Protein AF-A0A2P6NLR6-F1 (afdb_monomer_lite)

Structure (mmCIF, N/CA/C/O backbone):
data_AF-A0A2P6NLR6-F1
#
_entry.id   AF-A0A2P6NLR6-F1
#
loop_
_atom_site.group_PDB
_atom_site.id
_atom_site.type_symbol
_atom_site.label_atom_id
_atom_site.label_alt_id
_atom_site.label_comp_id
_atom_site.label_asym_id
_atom_site.label_entity_id
_atom_site.label_seq_id
_atom_site.pdbx_PDB_ins_code
_atom_site.Cartn_x
_atom_site.Cartn_y
_atom_site.Cartn_z
_atom_site.occupancy
_atom_site.B_iso_or_equiv
_atom_site.auth_seq_id
_atom_site.auth_comp_id
_atom_site.auth_asym_id
_atom_site.auth_atom_id
_atom_site.pdbx_PDB_model_num
ATOM 1 N N . MET A 1 1 ? -46.951 27.194 71.538 1.00 51.69 1 MET A N 1
ATOM 2 C CA . MET A 1 1 ? -47.547 25.890 71.901 1.00 51.69 1 MET A CA 1
ATOM 3 C C . MET A 1 1 ? -48.081 25.249 70.633 1.00 51.69 1 MET A C 1
ATOM 5 O O . MET A 1 1 ? -48.714 25.952 69.857 1.00 51.69 1 MET A O 1
ATOM 9 N N . CYS A 1 2 ? -47.790 23.974 70.379 1.00 62.84 2 CYS A N 1
ATOM 10 C CA . CYS A 1 2 ? -48.320 23.275 69.208 1.00 62.84 2 CYS A CA 1
ATOM 11 C C . CYS A 1 2 ? -49.810 22.978 69.450 1.00 62.84 2 CYS A C 1
ATOM 13 O O . CYS A 1 2 ? -50.132 22.207 70.346 1.00 62.84 2 CYS A O 1
ATOM 15 N N . THR A 1 3 ? -50.713 23.610 68.700 1.00 72.31 3 THR A N 1
ATOM 16 C CA . THR A 1 3 ? -52.175 23.436 68.828 1.00 72.31 3 THR A CA 1
ATOM 17 C C . THR A 1 3 ? -52.618 21.997 68.573 1.00 72.31 3 THR A C 1
ATOM 19 O O . THR A 1 3 ? -53.542 21.515 69.215 1.00 72.31 3 THR A O 1
ATOM 22 N N . ILE A 1 4 ? -51.898 21.285 67.703 1.00 77.56 4 ILE A N 1
ATOM 23 C CA . ILE A 1 4 ? -52.133 19.870 67.388 1.00 77.56 4 ILE A CA 1
ATOM 24 C C . ILE A 1 4 ? -51.787 18.975 68.590 1.00 77.56 4 ILE A C 1
ATOM 26 O O . ILE A 1 4 ? -52.465 17.991 68.842 1.00 77.56 4 ILE A O 1
ATOM 30 N N . ALA A 1 5 ? -50.791 19.343 69.401 1.00 75.56 5 ALA A N 1
ATOM 31 C CA . ALA A 1 5 ? -50.376 18.576 70.580 1.00 75.56 5 ALA A CA 1
ATOM 32 C C . ALA A 1 5 ? -51.409 18.526 71.715 1.00 75.56 5 ALA A C 1
ATOM 34 O O . ALA A 1 5 ? -51.256 17.724 72.633 1.00 75.56 5 ALA A O 1
ATOM 35 N N . ALA A 1 6 ? -52.400 19.421 71.675 1.00 80.69 6 ALA A N 1
ATOM 36 C CA . ALA A 1 6 ? -53.489 19.488 72.642 1.00 80.69 6 ALA A CA 1
ATOM 37 C C . ALA A 1 6 ? -54.663 18.558 72.282 1.00 80.69 6 ALA A C 1
ATOM 39 O O . ALA A 1 6 ? -55.619 18.471 73.051 1.00 80.69 6 ALA A O 1
ATOM 40 N N . LEU A 1 7 ? -54.611 17.889 71.123 1.00 86.44 7 LEU A N 1
ATOM 41 C CA . LEU A 1 7 ? -55.621 16.919 70.714 1.00 86.44 7 LEU A CA 1
ATOM 42 C C . LEU A 1 7 ? -55.507 15.615 71.532 1.00 86.44 7 LEU A C 1
ATOM 44 O O . LEU A 1 7 ? -54.402 15.250 71.943 1.00 86.44 7 LEU A O 1
ATOM 48 N N . PRO A 1 8 ? -56.627 14.897 71.738 1.00 88.25 8 PRO A N 1
ATOM 49 C CA . PRO A 1 8 ? -56.627 13.547 72.301 1.00 88.25 8 PRO A CA 1
ATOM 50 C C . PRO A 1 8 ? -55.707 12.587 71.536 1.00 88.25 8 PRO A C 1
ATOM 52 O O . PRO A 1 8 ? -55.559 12.698 70.316 1.00 88.25 8 PRO A O 1
ATOM 55 N N . GLU A 1 9 ? -55.118 11.623 72.251 1.00 84.25 9 GLU A N 1
ATOM 56 C CA . GLU A 1 9 ? -54.188 10.641 71.676 1.00 84.25 9 GLU A CA 1
ATOM 57 C C . GLU A 1 9 ? -54.849 9.801 70.564 1.00 84.25 9 GLU A C 1
ATOM 59 O O . GLU A 1 9 ? -54.167 9.467 69.597 1.00 84.25 9 GLU A O 1
ATOM 64 N N . GLU A 1 10 ? -56.164 9.537 70.623 1.00 86.69 10 GLU A N 1
ATOM 65 C CA . GLU A 1 10 ? -56.880 8.830 69.547 1.00 86.69 10 GLU A CA 1
ATOM 66 C C . GLU A 1 10 ? -56.940 9.641 68.245 1.00 86.69 10 GLU A C 1
ATOM 68 O O . GLU A 1 10 ? -56.662 9.112 67.173 1.00 86.69 10 GLU A O 1
ATOM 73 N N . ILE A 1 11 ? -57.221 10.946 68.329 1.00 88.62 11 ILE A N 1
ATOM 74 C CA . ILE A 1 11 ? -57.273 11.822 67.145 1.00 88.62 11 ILE A CA 1
ATOM 75 C C . ILE A 1 11 ? -55.869 11.986 66.551 1.00 88.62 11 ILE A C 1
ATOM 77 O O . ILE A 1 11 ? -55.694 12.028 65.334 1.00 88.62 11 ILE A O 1
ATOM 81 N N . LEU A 1 12 ? -54.845 12.052 67.405 1.00 88.25 12 LEU A N 1
ATOM 82 C CA . LEU A 1 12 ? -53.453 12.074 66.962 1.00 88.25 12 LEU A CA 1
ATOM 83 C C . LEU A 1 12 ? -53.042 10.769 66.273 1.00 88.25 12 LEU A C 1
ATOM 85 O O . LEU A 1 12 ? -52.286 10.822 65.305 1.00 88.25 12 LEU A O 1
ATOM 89 N N . LEU A 1 13 ? -53.535 9.620 66.740 1.00 88.88 13 LEU A N 1
ATOM 90 C CA . LEU A 1 13 ? -53.287 8.321 66.116 1.00 88.88 13 LEU A CA 1
ATOM 91 C C . LEU A 1 13 ? -53.871 8.263 64.699 1.00 88.88 13 LEU A C 1
ATOM 93 O O . LEU A 1 13 ? -53.157 7.880 63.774 1.00 88.88 13 LEU A O 1
ATOM 97 N N . ASP A 1 14 ? -55.112 8.719 64.516 1.00 88.94 14 ASP A N 1
ATOM 98 C CA . ASP A 1 14 ? -55.761 8.797 63.200 1.00 88.94 14 ASP A CA 1
ATOM 99 C C . ASP A 1 14 ? -55.006 9.734 62.247 1.00 88.94 14 ASP A C 1
ATOM 101 O O . ASP A 1 14 ? -54.794 9.414 61.077 1.00 88.94 14 ASP A O 1
ATOM 105 N N . ILE A 1 15 ? -54.524 10.873 62.758 1.00 89.56 15 ILE A N 1
ATOM 106 C CA . ILE A 1 15 ? -53.666 11.782 61.987 1.00 89.56 15 ILE A CA 1
ATOM 107 C C . ILE A 1 15 ? -52.363 11.077 61.586 1.00 89.56 15 ILE A C 1
ATOM 109 O O . ILE A 1 15 ? -51.923 11.218 60.448 1.00 89.56 15 ILE A O 1
ATOM 113 N N . PHE A 1 16 ? -51.745 10.307 62.486 1.00 91.75 16 PHE A N 1
ATOM 114 C CA . PHE A 1 16 ? -50.479 9.617 62.220 1.00 91.75 16 PHE A CA 1
ATOM 115 C C . PHE A 1 16 ? -50.643 8.458 61.231 1.00 91.75 16 PHE A C 1
ATOM 117 O O . PHE A 1 16 ? -49.724 8.208 60.458 1.00 91.75 16 PHE A O 1
ATOM 124 N N . LEU A 1 17 ? -51.801 7.794 61.189 1.00 90.44 17 LEU A N 1
ATOM 125 C CA . LEU A 1 17 ? -52.112 6.765 60.186 1.00 90.44 17 LEU A CA 1
ATOM 126 C C . LEU A 1 17 ? -52.164 7.322 58.752 1.00 90.44 17 LEU A C 1
ATOM 128 O O . LEU A 1 17 ? -51.917 6.593 57.787 1.00 90.44 17 LEU A O 1
ATOM 132 N N . CYS A 1 18 ? -52.436 8.620 58.608 1.00 89.00 18 CYS A N 1
ATOM 133 C CA . CYS A 1 18 ? -52.409 9.327 57.329 1.00 89.00 18 CYS A CA 1
ATOM 134 C C . CYS A 1 18 ? -51.001 9.783 56.907 1.00 89.00 18 CYS A C 1
ATOM 136 O O . CYS A 1 18 ? -50.838 10.248 55.780 1.00 89.00 18 CYS A O 1
ATOM 138 N N . LEU A 1 19 ? -49.997 9.680 57.782 1.00 89.31 19 LEU A N 1
ATOM 139 C CA . LEU A 1 19 ? -48.625 10.106 57.504 1.00 89.31 19 LEU A CA 1
ATOM 140 C C . LEU A 1 19 ? -47.765 8.949 56.992 1.00 89.31 19 LEU A C 1
ATOM 142 O O . LEU A 1 19 ? -47.971 7.784 57.336 1.00 89.31 19 LEU A O 1
ATOM 146 N N . ASP A 1 20 ? -46.736 9.289 56.219 1.00 86.25 20 ASP A N 1
ATOM 147 C CA . ASP A 1 20 ? -45.694 8.335 55.866 1.00 86.25 20 ASP A CA 1
ATOM 148 C C . ASP A 1 20 ? -44.720 8.133 57.031 1.00 86.25 20 ASP A C 1
ATOM 150 O O . ASP A 1 20 ? -44.486 9.004 57.876 1.00 86.25 20 ASP A O 1
ATOM 154 N N . THR A 1 21 ? -44.092 6.960 57.067 1.00 86.75 21 THR A N 1
ATOM 155 C CA . THR A 1 21 ? -43.200 6.559 58.162 1.00 86.75 21 THR A CA 1
ATOM 156 C C . THR A 1 21 ? -42.078 7.559 58.474 1.00 86.75 21 THR A C 1
ATOM 158 O O . THR A 1 21 ? -41.815 7.786 59.659 1.00 86.75 21 THR A O 1
ATOM 161 N N . PRO A 1 22 ? -41.402 8.180 57.484 1.00 86.88 22 PRO A N 1
ATOM 162 C CA . PRO A 1 22 ? -40.372 9.179 57.760 1.00 86.88 22 PRO A CA 1
ATOM 163 C C . PRO A 1 22 ? -40.905 10.379 58.546 1.00 86.88 22 PRO A C 1
ATOM 165 O O . PRO A 1 22 ? -40.208 10.907 59.413 1.00 86.88 22 PRO A O 1
ATOM 168 N N . ASP A 1 23 ? -42.143 10.789 58.284 1.00 90.06 23 ASP A N 1
ATOM 169 C CA . ASP A 1 23 ? -42.749 11.953 58.925 1.00 90.06 23 ASP A CA 1
ATOM 170 C C . ASP A 1 23 ? -43.253 11.627 60.331 1.00 90.06 23 ASP A C 1
ATOM 172 O O . ASP A 1 23 ? -43.117 12.451 61.233 1.00 90.06 23 ASP A O 1
ATOM 176 N N . ILE A 1 24 ? -43.684 10.387 60.572 1.00 89.88 24 ILE A N 1
ATOM 177 C CA . ILE A 1 24 ? -43.989 9.874 61.917 1.00 89.88 24 ILE A CA 1
ATOM 178 C C . ILE A 1 24 ? -42.725 9.825 62.790 1.00 89.88 24 ILE A C 1
ATOM 180 O O . ILE A 1 24 ? -42.753 10.225 63.956 1.00 89.88 24 ILE A O 1
ATOM 184 N N . ILE A 1 25 ? -41.592 9.375 62.234 1.00 87.19 25 ILE A N 1
ATOM 185 C CA . ILE A 1 25 ? -40.303 9.346 62.948 1.00 87.19 25 ILE A CA 1
ATOM 186 C C . ILE A 1 25 ? -39.846 10.768 63.300 1.00 87.19 25 ILE A C 1
ATOM 188 O O . ILE A 1 25 ? -39.371 10.998 64.412 1.00 87.19 25 ILE A O 1
ATOM 192 N N . LYS A 1 26 ? -40.023 11.734 62.389 1.00 89.25 26 LYS A N 1
ATOM 193 C CA . LYS A 1 26 ? -39.746 13.152 62.671 1.00 89.25 26 LYS A CA 1
ATOM 194 C C . LYS A 1 26 ? -40.706 13.718 63.718 1.00 89.25 26 LYS A C 1
ATOM 196 O O . LYS A 1 26 ? -40.263 14.421 64.617 1.00 89.25 26 LYS A O 1
ATOM 201 N N . ALA A 1 27 ? -41.999 13.399 63.644 1.00 87.94 27 ALA A N 1
ATOM 202 C CA . ALA A 1 27 ? -43.002 13.871 64.597 1.00 87.94 27 ALA A CA 1
ATOM 203 C C . ALA A 1 27 ? -42.728 13.368 66.026 1.00 87.94 27 ALA A C 1
ATOM 205 O O . ALA A 1 27 ? -42.956 14.099 66.991 1.00 87.94 27 ALA A O 1
ATOM 206 N N . GLN A 1 28 ? -42.164 12.164 66.172 1.00 88.62 28 GLN A N 1
ATOM 207 C CA . GLN A 1 28 ? -41.808 11.575 67.465 1.00 88.62 28 GLN A CA 1
ATOM 208 C C . GLN A 1 28 ? -40.883 12.469 68.314 1.00 88.62 28 GLN A C 1
ATOM 210 O O . GLN A 1 28 ? -40.971 12.447 69.541 1.00 88.62 28 GLN A O 1
ATOM 215 N N . SER A 1 29 ? -39.990 13.246 67.693 1.00 87.50 29 SER A N 1
ATOM 216 C CA . SER A 1 29 ? -39.028 14.099 68.407 1.00 87.50 29 SER A CA 1
ATOM 217 C C . SER A 1 29 ? -39.566 15.492 68.754 1.00 87.50 29 SER A C 1
ATOM 219 O O . SER A 1 29 ? -38.898 16.238 69.466 1.00 87.50 29 SER A O 1
ATOM 221 N N . VAL A 1 30 ? -40.769 15.847 68.288 1.00 88.19 30 VAL A N 1
ATOM 222 C CA . VAL A 1 30 ? -41.330 17.201 68.424 1.00 88.19 30 VAL A CA 1
ATOM 223 C C . VAL A 1 30 ? -41.882 17.461 69.828 1.00 88.19 30 VAL A C 1
ATOM 225 O O . VAL A 1 30 ? -41.667 18.538 70.381 1.00 88.19 30 VAL A O 1
ATOM 228 N N . ASN A 1 31 ? -42.606 16.505 70.422 1.00 88.62 31 ASN A N 1
ATOM 229 C CA . ASN A 1 31 ? -43.098 16.604 71.800 1.00 88.62 31 ASN A CA 1
ATOM 230 C C . ASN A 1 31 ? -43.425 15.226 72.412 1.00 88.62 31 ASN A C 1
ATOM 232 O O . ASN A 1 31 ? -43.391 14.194 71.742 1.00 88.62 31 ASN A O 1
ATOM 236 N N . GLN A 1 32 ? -43.779 15.211 73.701 1.00 86.62 32 GLN A N 1
ATOM 237 C CA . GLN A 1 32 ? -44.057 13.973 74.431 1.00 86.62 32 GLN A CA 1
ATOM 238 C C . GLN A 1 32 ? -45.352 13.270 73.986 1.00 86.62 32 GLN A C 1
ATOM 240 O O . GLN A 1 32 ? -45.363 12.042 73.922 1.00 86.62 32 GLN A O 1
ATOM 245 N N . SER A 1 33 ? -46.412 14.011 73.647 1.00 86.81 33 SER A N 1
ATOM 246 C CA . SER A 1 33 ? -47.679 13.438 73.163 1.00 86.81 33 SER A CA 1
ATOM 247 C C . SER A 1 33 ? -47.495 12.710 71.824 1.00 86.81 33 SER A C 1
ATOM 249 O O . SER A 1 33 ? -47.920 11.573 71.663 1.00 86.81 33 SER A O 1
ATOM 251 N N . PHE A 1 34 ? -46.764 13.313 70.887 1.00 89.69 34 PHE A N 1
ATOM 252 C CA . PHE A 1 34 ? -46.404 12.736 69.593 1.00 89.69 34 PHE A CA 1
ATOM 253 C C . PHE A 1 34 ? -45.473 11.544 69.773 1.00 89.69 34 PHE A C 1
ATOM 255 O O . PHE A 1 34 ? -45.596 10.566 69.046 1.00 89.69 34 PHE A O 1
ATOM 262 N N . ASN A 1 35 ? -44.573 11.580 70.762 1.00 88.62 35 ASN A N 1
ATOM 263 C CA . ASN A 1 35 ? -43.729 10.432 71.072 1.00 88.62 35 ASN A CA 1
ATOM 264 C C . ASN A 1 35 ? -44.543 9.226 71.567 1.00 88.62 35 ASN A C 1
ATOM 266 O O . ASN A 1 35 ? -44.277 8.097 71.152 1.00 88.62 35 ASN A O 1
ATOM 270 N N . ARG A 1 36 ? -45.560 9.459 72.409 1.00 86.75 36 ARG A N 1
ATOM 271 C CA . ARG A 1 36 ? -46.477 8.402 72.864 1.00 86.75 36 ARG A CA 1
ATOM 272 C C . ARG A 1 36 ? -47.243 7.790 71.696 1.00 86.75 36 ARG A C 1
ATOM 274 O O . ARG A 1 36 ? -47.198 6.577 71.532 1.00 86.75 36 ARG A O 1
ATOM 281 N N . VAL A 1 37 ? -47.834 8.621 70.838 1.00 88.62 37 VAL A N 1
ATOM 282 C CA . VAL A 1 37 ? -48.595 8.168 69.661 1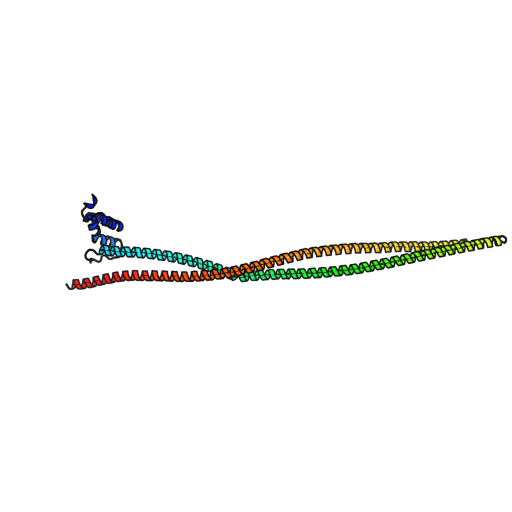.00 88.62 37 VAL A CA 1
ATOM 283 C C . VAL A 1 37 ? -47.691 7.463 68.637 1.00 88.62 37 VAL A C 1
ATOM 285 O O . VAL A 1 37 ? -48.009 6.370 68.183 1.00 88.62 37 VAL A O 1
ATOM 288 N N . ALA A 1 38 ? -46.494 7.990 68.350 1.00 88.19 38 ALA A N 1
ATOM 289 C CA . ALA A 1 38 ? -45.479 7.336 67.504 1.00 88.19 38 ALA A CA 1
ATOM 290 C C . ALA A 1 38 ? -44.855 6.072 68.128 1.00 88.19 38 ALA A C 1
ATOM 292 O O . ALA A 1 38 ? -44.007 5.419 67.502 1.00 88.19 38 ALA A O 1
ATOM 293 N N . SER A 1 39 ? -45.208 5.747 69.368 1.00 86.69 39 SER A N 1
ATOM 294 C CA . SER A 1 39 ? -44.831 4.507 70.045 1.00 86.69 39 SER A CA 1
ATOM 295 C C . SER A 1 39 ? -46.023 3.559 70.212 1.00 86.69 39 SER A C 1
ATOM 297 O O . SER A 1 39 ? -45.826 2.465 70.736 1.00 86.69 39 SER A O 1
ATOM 299 N N . ASP A 1 40 ? -47.224 3.941 69.753 1.00 87.00 40 ASP A N 1
ATOM 300 C CA . ASP A 1 40 ? -48.401 3.073 69.760 1.00 87.00 40 ASP A CA 1
ATOM 301 C C . ASP A 1 40 ? -48.203 1.929 68.757 1.00 87.00 40 ASP A C 1
ATOM 303 O O . ASP A 1 40 ? -47.905 2.129 67.579 1.00 87.00 40 ASP A O 1
ATOM 307 N N . ASP A 1 41 ? -48.357 0.701 69.235 1.00 84.12 41 ASP A N 1
ATOM 308 C CA . ASP A 1 41 ? -48.195 -0.506 68.432 1.00 84.12 41 ASP A CA 1
ATOM 309 C C . ASP A 1 41 ? -49.252 -0.637 67.326 1.00 84.12 41 ASP A C 1
ATOM 311 O O . ASP A 1 41 ? -48.959 -1.218 66.280 1.00 84.12 41 ASP A O 1
ATOM 315 N N . ARG A 1 42 ? -50.459 -0.090 67.530 1.00 84.75 42 ARG A N 1
ATOM 316 C CA . ARG A 1 42 ? -51.543 -0.096 66.535 1.00 84.75 42 ARG A CA 1
ATOM 317 C C . ARG A 1 42 ? -51.137 0.677 65.287 1.00 84.75 42 ARG A C 1
ATOM 319 O O . ARG A 1 42 ? -51.351 0.188 64.185 1.00 84.75 42 ARG A O 1
ATOM 326 N N . LEU A 1 43 ? -50.462 1.814 65.468 1.00 88.75 43 LEU A N 1
ATOM 327 C CA . LEU A 1 43 ? -49.927 2.620 64.371 1.00 88.75 43 LEU A CA 1
ATOM 328 C C . LEU A 1 43 ? -48.963 1.806 63.501 1.00 88.75 43 LEU A C 1
ATOM 330 O O . LEU A 1 43 ? -49.129 1.709 62.290 1.00 88.75 43 LEU A O 1
ATOM 334 N N . TRP A 1 44 ? -47.950 1.199 64.123 1.00 86.88 44 TRP A N 1
ATOM 335 C CA . TRP A 1 44 ? -46.916 0.460 63.393 1.00 86.88 44 TRP A CA 1
ATOM 336 C C . TRP A 1 44 ? -47.432 -0.837 62.780 1.00 86.88 44 TRP A C 1
ATOM 338 O O . TRP A 1 44 ? -46.915 -1.246 61.744 1.00 86.88 44 TRP A O 1
ATOM 348 N N . ARG A 1 45 ? -48.444 -1.471 63.385 1.00 83.19 45 ARG A N 1
ATOM 349 C CA . ARG A 1 45 ? -49.139 -2.617 62.789 1.00 83.19 45 ARG A CA 1
ATOM 350 C C . ARG A 1 45 ? -49.852 -2.212 61.503 1.00 83.19 45 ARG A C 1
ATOM 352 O O . ARG A 1 45 ? -49.622 -2.848 60.481 1.00 83.19 45 ARG A O 1
ATOM 359 N N . GLU A 1 46 ? -50.671 -1.165 61.543 1.00 85.06 46 GLU A N 1
ATOM 360 C CA . GLU A 1 46 ? -51.415 -0.704 60.365 1.00 85.06 46 GLU A CA 1
ATOM 361 C C . GLU A 1 46 ? -50.478 -0.271 59.234 1.00 85.06 46 GLU A C 1
ATOM 363 O O . GLU A 1 46 ? -50.660 -0.667 58.086 1.00 85.06 46 GLU A O 1
ATOM 368 N N . LEU A 1 47 ? -49.402 0.456 59.550 1.00 86.31 47 LEU A N 1
ATOM 369 C CA . LEU A 1 47 ? -48.391 0.833 58.555 1.00 86.31 47 LEU A CA 1
ATOM 370 C C . LEU A 1 47 ? -47.691 -0.384 57.936 1.00 86.31 47 LEU A C 1
ATOM 372 O O . LEU A 1 47 ? -47.394 -0.386 56.741 1.00 86.31 47 LEU A O 1
ATOM 376 N N . LEU A 1 48 ? -47.426 -1.417 58.739 1.00 82.25 48 LEU A N 1
ATOM 377 C CA . LEU A 1 48 ? -46.814 -2.658 58.281 1.00 82.25 48 LEU A CA 1
ATOM 378 C C . LEU A 1 48 ? -47.763 -3.447 57.371 1.00 82.25 48 LEU A C 1
ATOM 380 O O . LEU A 1 48 ? -47.354 -3.837 56.286 1.00 82.25 48 LEU A O 1
ATOM 384 N N . LEU A 1 49 ? -49.026 -3.629 57.759 1.00 81.38 49 LEU A N 1
ATOM 385 C CA . LEU A 1 49 ? -50.027 -4.333 56.945 1.00 81.38 49 LEU A CA 1
ATOM 386 C C . LEU A 1 49 ? -50.363 -3.575 55.655 1.00 81.38 49 LEU A C 1
ATOM 388 O O . LEU A 1 49 ? -50.507 -4.186 54.599 1.00 81.38 49 LEU A O 1
ATOM 392 N N . ARG A 1 50 ? -50.413 -2.238 55.711 1.00 83.62 50 ARG A N 1
ATOM 393 C CA . ARG A 1 50 ? -50.614 -1.382 54.534 1.00 83.62 50 ARG A CA 1
ATOM 394 C C . ARG A 1 50 ? -49.486 -1.531 53.511 1.00 83.62 50 ARG A C 1
ATOM 396 O O . ARG A 1 50 ? -49.751 -1.493 52.314 1.00 83.62 50 ARG A O 1
ATOM 403 N N . ARG A 1 51 ? -48.236 -1.664 53.967 1.00 81.06 51 ARG A N 1
ATOM 404 C CA . ARG A 1 51 ? -47.052 -1.778 53.095 1.00 81.06 51 ARG A CA 1
ATOM 405 C C . ARG A 1 51 ? -46.768 -3.218 52.659 1.00 81.06 51 ARG A C 1
ATOM 407 O O . ARG A 1 51 ? -46.291 -3.429 51.552 1.00 81.06 51 ARG A O 1
ATOM 414 N N . TYR A 1 52 ? -47.101 -4.192 53.500 1.00 77.56 52 TYR A N 1
ATOM 415 C CA . TYR A 1 52 ? -46.870 -5.621 53.289 1.00 77.56 52 TYR A CA 1
ATOM 416 C C . TYR A 1 52 ? -48.191 -6.386 53.375 1.00 77.56 52 TYR A C 1
ATOM 418 O O . TYR A 1 52 ? -48.404 -7.185 54.287 1.00 77.56 52 TYR A O 1
ATOM 426 N N . SER A 1 53 ? -49.079 -6.144 52.413 1.00 69.12 53 SER A N 1
ATOM 427 C CA . SER A 1 53 ? -50.434 -6.715 52.370 1.00 69.12 53 SER A CA 1
ATOM 428 C C . SER A 1 53 ? -50.474 -8.250 52.325 1.00 69.12 53 SER A C 1
ATOM 430 O O . SER A 1 53 ? -51.497 -8.853 52.635 1.00 69.12 53 SER A O 1
ATOM 432 N N . GLU A 1 54 ? -49.359 -8.895 51.976 1.00 65.81 54 GLU A N 1
ATOM 433 C CA . GLU A 1 54 ? -49.196 -10.354 51.979 1.00 65.81 54 GLU A CA 1
ATOM 434 C C . GLU A 1 54 ? -49.004 -10.948 53.385 1.00 65.81 54 GLU A C 1
ATOM 436 O O . GLU A 1 54 ? -49.121 -12.162 53.582 1.00 65.81 54 GLU A O 1
ATOM 441 N N . LEU A 1 55 ? -48.723 -10.113 54.389 1.00 64.75 55 LEU A N 1
ATOM 442 C CA . LEU A 1 55 ? -48.714 -10.535 55.783 1.00 64.75 55 LEU A CA 1
ATOM 443 C C . LEU A 1 55 ? -50.166 -10.710 56.239 1.00 64.75 55 LEU A C 1
ATOM 445 O O . LEU A 1 55 ? -50.807 -9.766 56.683 1.00 64.75 55 LEU A O 1
ATOM 449 N N . SER A 1 56 ? -50.681 -11.936 56.095 1.00 57.12 56 SER A N 1
ATOM 450 C CA . SER A 1 56 ? -52.017 -12.345 56.545 1.00 57.12 56 SER A CA 1
ATOM 451 C C . SER A 1 56 ? -52.362 -11.772 57.922 1.00 57.12 56 SER A C 1
ATOM 453 O O . SER A 1 56 ? -51.547 -11.846 58.847 1.00 57.12 56 SER A O 1
ATOM 455 N N . ASP A 1 57 ? -53.614 -11.330 58.067 1.00 55.91 57 ASP A N 1
ATOM 456 C CA . ASP A 1 57 ? -54.237 -10.836 59.302 1.00 55.91 57 ASP A CA 1
ATOM 457 C C . ASP A 1 57 ? -54.517 -11.995 60.282 1.00 55.91 57 ASP A C 1
ATOM 459 O O . ASP A 1 57 ? -55.634 -12.249 60.719 1.00 55.91 57 ASP A O 1
ATOM 463 N N . ALA A 1 58 ? -53.490 -12.807 60.545 1.00 48.16 58 ALA A N 1
ATOM 464 C CA . ALA A 1 58 ? -53.569 -13.895 61.500 1.00 48.16 58 ALA A CA 1
ATOM 465 C C . ALA A 1 58 ? -53.736 -13.285 62.900 1.00 48.16 58 ALA A C 1
ATOM 467 O O . ALA A 1 58 ? -52.834 -12.609 63.396 1.00 48.16 58 ALA A O 1
ATOM 468 N N . ASP A 1 59 ? -54.895 -13.551 63.499 1.00 46.41 59 ASP A N 1
ATOM 469 C CA . ASP A 1 59 ? -55.516 -12.871 64.645 1.00 46.41 59 ASP A CA 1
ATOM 470 C C . ASP A 1 59 ? -54.695 -12.778 65.950 1.00 46.41 59 ASP A C 1
ATOM 472 O O . ASP A 1 59 ? -55.096 -12.073 66.881 1.00 46.41 59 ASP A O 1
ATOM 476 N N . ASP A 1 60 ? -53.525 -13.417 66.048 1.00 51.75 60 ASP A N 1
ATOM 477 C CA . ASP A 1 60 ? -52.834 -13.585 67.328 1.00 51.75 60 ASP A CA 1
ATOM 478 C C . ASP A 1 60 ? -51.499 -12.832 67.445 1.00 51.75 60 ASP A C 1
ATOM 480 O O . ASP A 1 60 ? -50.472 -13.119 66.822 1.00 51.75 60 ASP A O 1
ATOM 484 N N . ARG A 1 61 ? -51.589 -11.810 68.302 1.00 54.94 61 ARG A N 1
ATOM 485 C CA . ARG A 1 61 ? -50.786 -10.589 68.427 1.00 54.94 61 ARG A CA 1
ATOM 486 C C . ARG A 1 61 ? -49.452 -10.819 69.164 1.00 54.94 61 ARG A C 1
ATOM 488 O O . ARG A 1 61 ? -49.446 -11.453 70.221 1.00 54.94 61 ARG A O 1
ATOM 495 N N . PRO A 1 62 ? -48.329 -10.208 68.736 1.00 53.38 62 PRO A N 1
ATOM 496 C CA . PRO A 1 62 ? -47.170 -9.999 69.600 1.00 53.38 62 PRO A CA 1
ATOM 497 C C . PRO A 1 62 ? -47.559 -9.093 70.777 1.00 53.38 62 PRO A C 1
ATOM 499 O O . PRO A 1 62 ? -48.215 -8.068 70.580 1.00 53.38 62 PRO A O 1
ATOM 502 N N . LYS A 1 63 ? -47.150 -9.446 72.002 1.00 56.66 63 LYS A N 1
ATOM 503 C CA . LYS A 1 63 ? -47.284 -8.544 73.156 1.00 56.66 63 LYS A CA 1
ATOM 504 C C . LYS A 1 63 ? -46.397 -7.306 72.959 1.00 56.66 63 LYS A C 1
ATOM 506 O O . LYS A 1 63 ? -45.313 -7.391 72.388 1.00 56.66 63 LYS A O 1
ATOM 511 N N . THR A 1 64 ? -46.926 -6.188 73.434 1.00 53.78 64 THR A N 1
ATOM 512 C CA . THR A 1 64 ? -46.490 -4.790 73.319 1.00 53.78 64 THR A CA 1
ATOM 513 C C . THR A 1 64 ? -44.989 -4.501 73.061 1.00 53.78 64 THR A C 1
ATOM 515 O O . THR A 1 64 ? -44.098 -5.011 73.742 1.00 53.78 64 THR A O 1
ATOM 518 N N . SER A 1 65 ? -44.724 -3.569 72.130 1.00 60.38 65 SER A N 1
ATOM 519 C CA . SER A 1 65 ? -43.449 -2.942 71.699 1.00 60.38 65 SER A CA 1
ATOM 520 C C . SER A 1 65 ? -42.610 -3.637 70.608 1.00 60.38 65 SER A C 1
ATOM 522 O O . SER A 1 65 ? -41.395 -3.411 70.498 1.00 60.38 65 SER A O 1
ATOM 524 N N . ILE A 1 66 ? -43.225 -4.478 69.772 1.00 75.31 66 ILE A N 1
ATOM 525 C CA . ILE A 1 66 ? -42.497 -5.285 68.772 1.00 75.31 66 ILE A CA 1
ATOM 526 C C . ILE A 1 66 ? -42.730 -4.794 67.330 1.00 75.31 66 ILE A C 1
ATOM 528 O O . ILE A 1 66 ? -41.805 -4.846 66.517 1.00 75.31 66 ILE A O 1
ATOM 532 N N . TRP A 1 67 ? -43.898 -4.227 67.011 1.00 79.06 67 TRP A N 1
ATOM 533 C CA . TRP A 1 67 ? -44.269 -3.868 65.632 1.00 79.06 67 TRP A CA 1
ATOM 534 C C . TRP A 1 67 ? -43.370 -2.803 65.008 1.00 79.06 67 TRP A C 1
ATOM 536 O O . TRP A 1 67 ? -42.890 -2.978 63.890 1.00 79.06 67 TRP A O 1
ATOM 546 N N . LYS A 1 68 ? -43.025 -1.758 65.768 1.00 83.06 68 LYS A N 1
ATOM 547 C CA . LYS A 1 68 ? -42.061 -0.732 65.339 1.00 83.06 68 LYS A CA 1
ATOM 548 C C . LYS A 1 68 ? -40.688 -1.318 65.000 1.00 83.06 68 LYS A C 1
ATOM 550 O O . LYS A 1 68 ? -40.041 -0.880 64.047 1.00 83.06 68 LYS A O 1
ATOM 555 N N . LYS A 1 69 ? -40.233 -2.318 65.768 1.00 82.12 69 LYS A N 1
ATOM 556 C CA . LYS A 1 69 ? -38.951 -3.003 65.534 1.00 82.12 69 LYS A CA 1
ATOM 557 C C . LYS A 1 69 ? -39.016 -3.869 64.281 1.00 82.12 69 LYS A C 1
ATOM 559 O O . LYS A 1 69 ? -38.088 -3.802 63.484 1.00 82.12 69 LYS A O 1
ATOM 564 N N . ILE A 1 70 ? -40.101 -4.622 64.086 1.00 80.75 70 ILE A N 1
ATOM 565 C CA . ILE A 1 70 ? -40.313 -5.428 62.873 1.00 80.75 70 ILE A CA 1
ATOM 566 C C . ILE A 1 70 ? -40.333 -4.520 61.643 1.00 80.75 70 ILE A C 1
ATOM 568 O O . ILE A 1 70 ? -39.545 -4.745 60.730 1.00 80.75 70 ILE A O 1
ATOM 572 N N . TYR A 1 71 ? -41.139 -3.453 61.657 1.00 83.88 71 TYR A N 1
ATOM 573 C CA . TYR A 1 71 ? -41.196 -2.480 60.563 1.00 83.88 71 TYR A CA 1
ATOM 574 C C . TYR A 1 71 ? -39.813 -1.899 60.256 1.00 83.88 71 TYR A C 1
ATOM 576 O O . TYR A 1 71 ? -39.383 -1.859 59.108 1.00 83.88 71 TYR A O 1
ATOM 584 N N . SER A 1 72 ? -39.069 -1.508 61.294 1.00 83.12 72 SER A N 1
ATOM 585 C CA . SER A 1 72 ? -37.716 -0.966 61.134 1.00 83.12 72 SER A CA 1
ATOM 586 C C . SER A 1 72 ? -36.734 -1.980 60.539 1.00 83.12 72 SER A C 1
ATOM 588 O O . SER A 1 72 ? -35.871 -1.595 59.755 1.00 83.12 72 SER A O 1
ATOM 590 N N . VAL A 1 73 ? -36.828 -3.259 60.915 1.00 80.56 73 VAL A N 1
ATOM 591 C CA . VAL A 1 73 ? -35.988 -4.326 60.351 1.00 80.56 73 VAL A CA 1
ATOM 592 C C . VAL A 1 73 ? -36.355 -4.572 58.890 1.00 80.56 73 VAL A C 1
ATOM 594 O O . VAL A 1 73 ? -35.456 -4.584 58.056 1.00 80.56 73 VAL A O 1
ATOM 597 N N . MET A 1 74 ? -37.645 -4.689 58.566 1.00 80.44 74 MET A N 1
ATOM 598 C CA . MET A 1 74 ? -38.109 -4.901 57.191 1.00 80.44 74 MET A CA 1
ATOM 599 C C . MET A 1 74 ? -37.720 -3.740 56.276 1.00 80.44 74 MET A C 1
ATOM 601 O O . MET A 1 74 ? -37.115 -3.971 55.238 1.00 80.44 74 MET A O 1
ATOM 605 N N . ASN A 1 75 ? -37.935 -2.497 56.711 1.00 83.44 75 ASN A N 1
ATOM 606 C CA . ASN A 1 75 ? -37.567 -1.315 55.936 1.00 83.44 75 ASN A CA 1
ATOM 607 C C . ASN A 1 75 ? -36.045 -1.211 55.717 1.00 83.44 75 ASN A C 1
ATOM 609 O O . ASN A 1 75 ? -35.600 -0.835 54.640 1.00 83.44 75 ASN A O 1
ATOM 613 N N . ARG A 1 76 ? -35.215 -1.579 56.709 1.00 84.06 76 ARG A N 1
ATOM 614 C CA . ARG A 1 76 ? -33.750 -1.653 56.518 1.00 84.06 76 ARG A CA 1
ATOM 615 C C . ARG A 1 76 ? -33.354 -2.742 55.529 1.00 84.06 76 ARG A C 1
ATOM 617 O O . ARG A 1 76 ? -32.409 -2.549 54.773 1.00 84.06 76 ARG A O 1
ATOM 624 N N . MET A 1 77 ? -34.031 -3.887 55.570 1.00 77.06 77 MET A N 1
ATOM 625 C CA . MET A 1 77 ? -33.766 -4.976 54.639 1.00 77.06 77 MET A CA 1
ATOM 626 C C . MET A 1 77 ? -34.197 -4.612 53.216 1.00 77.06 77 MET A C 1
ATOM 628 O O . MET A 1 77 ? -33.435 -4.880 52.299 1.00 77.06 77 MET A O 1
ATOM 632 N N . GLU A 1 78 ? -35.338 -3.944 53.030 1.00 82.88 78 GLU A N 1
ATOM 633 C CA . GLU A 1 78 ? -35.747 -3.383 51.734 1.00 82.88 78 GLU A CA 1
ATOM 634 C C . GLU A 1 78 ? -34.702 -2.426 51.182 1.00 82.88 78 GLU A C 1
ATOM 636 O O . GLU A 1 78 ? -34.202 -2.658 50.090 1.00 82.88 78 GLU A O 1
ATOM 641 N N . SER A 1 79 ? -34.293 -1.415 51.954 1.00 81.44 79 SER A N 1
ATOM 642 C CA . SER A 1 79 ? -33.269 -0.473 51.490 1.00 81.44 79 SER A CA 1
ATOM 643 C C . SER A 1 79 ? -31.938 -1.170 51.179 1.00 81.44 79 SER A C 1
ATOM 645 O O . SER A 1 79 ? -31.232 -0.775 50.256 1.00 81.44 79 SER A O 1
ATOM 647 N N . SER A 1 80 ? -31.592 -2.229 51.920 1.00 81.06 80 SER A N 1
ATOM 648 C CA . SER A 1 80 ? -30.413 -3.053 51.628 1.00 81.06 80 SER A CA 1
ATOM 649 C C . SER A 1 80 ? -30.570 -3.856 50.333 1.00 81.06 80 SER A C 1
ATOM 651 O O . SER A 1 80 ? -29.595 -4.011 49.601 1.00 81.06 80 SER A O 1
ATOM 653 N N . ILE A 1 81 ? -31.768 -4.372 50.046 1.00 78.19 81 ILE A N 1
ATOM 654 C CA . ILE A 1 81 ? -32.076 -5.093 48.806 1.00 78.19 81 ILE A CA 1
ATOM 655 C C . ILE A 1 81 ? -32.067 -4.132 47.619 1.00 78.19 81 ILE A C 1
ATOM 657 O O . ILE A 1 81 ? -31.417 -4.431 46.627 1.00 78.19 81 ILE A O 1
ATOM 661 N N . GLU A 1 82 ? -32.727 -2.979 47.724 1.00 82.81 82 GLU A N 1
ATOM 662 C CA . GLU A 1 82 ? -32.738 -1.941 46.686 1.00 82.81 82 GLU A CA 1
ATOM 663 C C . GLU A 1 82 ? -31.313 -1.484 46.355 1.00 82.81 82 GLU A C 1
ATOM 665 O O . GLU A 1 82 ? -30.927 -1.466 45.189 1.00 82.81 82 GLU A O 1
ATOM 670 N N . SER A 1 83 ? -30.490 -1.223 47.377 1.00 83.88 83 SER A N 1
ATOM 671 C CA . SER A 1 83 ? -29.074 -0.888 47.188 1.00 83.88 83 SER A CA 1
ATOM 672 C C . SER A 1 83 ? -28.298 -2.010 46.490 1.00 83.88 83 SER A C 1
ATOM 674 O O . SER A 1 83 ? -27.482 -1.734 45.616 1.00 83.88 83 SER A O 1
ATOM 676 N N . ALA A 1 84 ? -28.539 -3.274 46.852 1.00 75.81 84 ALA A N 1
ATOM 677 C CA . ALA A 1 84 ? -27.867 -4.413 46.228 1.00 75.81 84 ALA A CA 1
ATOM 678 C C . ALA A 1 84 ? -28.322 -4.642 44.775 1.00 75.81 84 ALA A C 1
ATOM 680 O O . ALA A 1 84 ? -27.512 -5.028 43.936 1.00 75.81 84 ALA A O 1
ATOM 681 N N . LEU A 1 85 ? -29.597 -4.397 44.461 1.00 78.19 85 LEU A N 1
ATOM 682 C CA . LEU A 1 85 ? -30.125 -4.478 43.097 1.00 78.19 85 LEU A CA 1
ATOM 683 C C . LEU A 1 85 ? -29.529 -3.386 42.203 1.00 78.19 85 LEU A C 1
ATOM 685 O O . LEU A 1 85 ? -29.158 -3.674 41.067 1.00 78.19 85 LEU A O 1
ATOM 689 N N . GLU A 1 86 ? -29.365 -2.171 42.725 1.00 84.38 86 GLU A N 1
ATOM 690 C CA . GLU A 1 86 ? -28.700 -1.076 42.012 1.00 84.38 86 GLU A CA 1
ATOM 691 C C . GLU A 1 86 ? -27.216 -1.390 41.744 1.00 84.38 86 GLU A C 1
ATOM 693 O O . GLU A 1 86 ? -26.700 -1.138 40.653 1.00 84.38 86 GLU A O 1
ATOM 698 N N . GLU A 1 87 ? -26.517 -2.000 42.710 1.00 81.75 87 GLU A N 1
ATOM 699 C CA . GLU A 1 87 ? -25.144 -2.490 42.515 1.00 81.75 87 GLU A CA 1
ATOM 700 C C . GLU A 1 87 ? -25.069 -3.574 41.430 1.00 81.75 87 GLU A C 1
ATOM 702 O O . GLU A 1 87 ? -24.189 -3.517 40.570 1.00 81.75 87 GLU A O 1
ATOM 707 N N . VAL A 1 88 ? -25.997 -4.539 41.429 1.00 80.00 88 VAL A N 1
ATOM 708 C CA . VAL A 1 88 ? -26.061 -5.587 40.397 1.00 80.00 88 VAL A CA 1
ATOM 709 C C . VAL A 1 88 ? -26.332 -4.984 39.019 1.00 80.00 88 VAL A C 1
ATOM 711 O O . VAL A 1 88 ? -25.616 -5.317 38.080 1.00 80.00 88 VAL A O 1
ATOM 714 N N . SER A 1 89 ? -27.285 -4.057 38.906 1.00 84.62 89 SER A N 1
ATOM 715 C CA . SER A 1 89 ? -27.595 -3.348 37.656 1.00 84.62 89 SER A CA 1
ATOM 716 C C . SER A 1 89 ? -26.365 -2.622 37.092 1.00 84.62 89 SER A C 1
ATOM 718 O O . SER A 1 89 ? -26.012 -2.776 35.919 1.00 84.62 89 SER A O 1
ATOM 720 N N . ASN A 1 90 ? -25.628 -1.905 37.949 1.00 81.62 90 ASN A N 1
ATOM 721 C CA . ASN A 1 90 ? -24.385 -1.239 37.556 1.00 81.62 90 ASN A CA 1
ATOM 722 C C . ASN A 1 90 ? -23.306 -2.233 37.097 1.00 81.62 90 ASN A C 1
ATOM 724 O O . ASN A 1 90 ? -22.622 -1.986 36.100 1.00 81.62 90 ASN A O 1
ATOM 728 N N . LEU A 1 91 ? -23.145 -3.362 37.795 1.00 77.88 91 LEU A N 1
ATOM 729 C CA . LEU A 1 91 ? -22.188 -4.404 37.413 1.00 77.88 91 LEU A CA 1
ATOM 730 C C . LEU A 1 91 ? -22.568 -5.077 36.087 1.00 77.88 91 LEU A C 1
ATOM 732 O O . LEU A 1 91 ? -21.686 -5.331 35.267 1.00 77.88 91 LEU A O 1
ATOM 736 N N . GLU A 1 92 ? -23.855 -5.321 35.837 1.00 80.44 92 GLU A N 1
ATOM 737 C CA . GLU A 1 92 ? -24.349 -5.858 34.564 1.00 80.44 92 GLU A CA 1
ATOM 738 C C . GLU A 1 92 ? -24.061 -4.900 33.403 1.00 80.44 92 GLU A C 1
ATOM 740 O O . GLU A 1 92 ? -23.574 -5.326 32.352 1.00 80.44 92 GLU A O 1
ATOM 745 N N . GLN A 1 93 ? -24.265 -3.595 33.602 1.00 82.69 93 GLN A N 1
ATOM 746 C CA . GLN A 1 93 ? -23.951 -2.587 32.590 1.00 82.69 93 GLN A CA 1
ATOM 747 C C . GLN A 1 93 ? -22.443 -2.513 32.297 1.00 82.69 93 GLN A C 1
ATOM 749 O O . GLN A 1 93 ? -22.033 -2.437 31.133 1.00 82.69 93 GLN A O 1
ATOM 754 N N . GLN A 1 94 ? -21.601 -2.577 33.334 1.00 75.62 94 GLN A N 1
ATOM 755 C CA . GLN A 1 94 ? -20.143 -2.628 33.175 1.00 75.62 94 GLN A CA 1
ATOM 756 C C . GLN A 1 94 ? -19.690 -3.900 32.451 1.00 75.62 94 GLN A C 1
ATOM 758 O O . GLN A 1 94 ? -18.819 -3.834 31.579 1.00 75.62 94 GLN A O 1
ATOM 763 N N . LEU A 1 95 ? -20.297 -5.044 32.775 1.00 77.75 95 LEU A N 1
ATOM 764 C CA . LEU A 1 95 ? -20.021 -6.324 32.133 1.00 77.75 95 LEU A CA 1
ATOM 765 C C . LEU A 1 95 ? -20.347 -6.277 30.636 1.00 77.75 95 LEU A C 1
ATOM 767 O O . LEU A 1 95 ? -19.543 -6.721 29.816 1.00 77.75 95 LEU A O 1
ATOM 771 N N . GLU A 1 96 ? -21.498 -5.717 30.270 1.00 83.69 96 GLU A N 1
ATOM 772 C CA . GLU A 1 96 ? -21.917 -5.613 28.873 1.00 83.69 96 GLU A CA 1
ATOM 773 C C . GLU A 1 96 ? -21.018 -4.656 28.078 1.00 83.69 96 GLU A C 1
ATOM 775 O O . GLU A 1 96 ? -20.578 -4.971 26.970 1.00 83.69 96 GLU A O 1
ATOM 780 N N . HIS A 1 97 ? -20.632 -3.529 28.682 1.00 79.00 97 HIS A N 1
ATOM 781 C CA . HIS A 1 97 ? -19.644 -2.631 28.090 1.00 79.00 97 HIS A CA 1
ATOM 782 C C . HIS A 1 97 ? -18.285 -3.326 27.872 1.00 79.00 97 HIS A C 1
ATOM 784 O O . HIS A 1 97 ? -17.679 -3.184 26.805 1.00 79.00 97 HIS A O 1
ATOM 790 N N . ALA A 1 98 ? -17.818 -4.118 28.845 1.00 68.81 98 ALA A N 1
ATOM 791 C CA . ALA A 1 98 ? -16.569 -4.871 28.740 1.00 68.81 98 ALA A CA 1
ATOM 792 C C . ALA A 1 98 ? -16.616 -5.944 27.637 1.00 68.81 98 ALA A C 1
ATOM 794 O O . ALA A 1 98 ? -15.647 -6.083 26.887 1.00 68.81 98 ALA A O 1
ATOM 795 N N . LYS A 1 99 ? -17.743 -6.653 27.474 1.00 76.06 99 LYS A N 1
ATOM 796 C CA . LYS A 1 99 ? -17.949 -7.583 26.347 1.00 76.06 99 LYS A CA 1
ATOM 797 C C . LYS A 1 99 ? -17.868 -6.864 25.001 1.00 76.06 99 LYS A C 1
ATOM 799 O O . LYS A 1 99 ? -17.130 -7.301 24.124 1.00 76.06 99 LYS A O 1
ATOM 804 N N . GLY A 1 100 ? -18.529 -5.712 24.865 1.00 74.06 100 GLY A N 1
ATOM 805 C CA . GLY A 1 100 ? -18.468 -4.915 23.636 1.00 74.06 100 GLY A CA 1
ATOM 806 C C . GLY A 1 100 ? -17.065 -4.375 23.315 1.00 74.06 100 GLY A C 1
ATOM 807 O O . GLY A 1 100 ? -16.715 -4.189 22.148 1.00 74.06 100 GLY A O 1
ATOM 808 N N . LEU A 1 101 ? -16.227 -4.109 24.322 1.00 69.81 101 LEU A N 1
ATOM 809 C CA . LEU A 1 101 ? -14.807 -3.792 24.109 1.00 69.81 101 LEU A CA 1
ATOM 810 C C . LEU A 1 101 ? -14.007 -5.017 23.648 1.00 69.81 101 LEU A C 1
ATOM 812 O O . LEU A 1 101 ? -13.198 -4.900 22.728 1.00 69.81 101 LEU A O 1
ATOM 816 N N . LEU A 1 102 ? -14.260 -6.183 24.246 1.00 72.44 102 LEU A N 1
ATOM 817 C CA . LEU A 1 102 ? -13.601 -7.433 23.880 1.00 72.44 102 LEU A CA 1
ATOM 818 C C . LEU A 1 102 ? -13.909 -7.843 22.433 1.00 72.44 102 LEU A C 1
ATOM 820 O O . LEU A 1 102 ? -12.995 -8.213 21.700 1.00 72.44 102 LEU A O 1
ATOM 824 N N . ASP A 1 103 ? -15.164 -7.727 21.997 1.00 73.69 103 ASP A N 1
ATOM 825 C CA . ASP A 1 103 ? -15.561 -8.048 20.622 1.00 73.69 103 ASP A CA 1
ATOM 826 C C . ASP A 1 103 ? -14.897 -7.121 19.601 1.00 73.69 103 ASP A C 1
ATOM 828 O O . ASP A 1 103 ? -14.385 -7.586 18.580 1.00 73.69 103 ASP A O 1
ATOM 832 N N . ARG A 1 104 ? -14.818 -5.817 19.906 1.00 70.38 104 ARG A N 1
ATOM 833 C CA . ARG A 1 104 ? -14.092 -4.847 19.072 1.00 70.38 104 ARG A CA 1
ATOM 834 C C . ARG A 1 104 ? -12.604 -5.178 18.974 1.00 70.38 104 ARG A C 1
ATOM 836 O O . ARG A 1 104 ? -12.069 -5.168 17.870 1.00 70.38 104 ARG A O 1
ATOM 843 N N . SER A 1 105 ? -11.953 -5.524 20.086 1.00 66.56 105 SER A N 1
ATOM 844 C CA . SER A 1 105 ? -10.545 -5.952 20.071 1.00 66.56 105 SER A CA 1
ATOM 845 C C . SER A 1 105 ? -10.354 -7.244 19.269 1.00 66.56 105 SER A C 1
ATOM 847 O O . SER A 1 105 ? -9.478 -7.314 18.415 1.00 66.56 105 SER A O 1
ATOM 849 N N . ASN A 1 106 ? -11.230 -8.240 19.431 1.00 69.12 106 ASN A N 1
ATOM 850 C CA . ASN A 1 106 ? -11.165 -9.471 18.635 1.00 69.12 106 ASN A CA 1
ATOM 851 C C . ASN A 1 106 ? -11.330 -9.203 17.130 1.00 69.12 106 ASN A C 1
ATOM 853 O O . ASN A 1 106 ? -10.711 -9.880 16.310 1.00 69.12 106 ASN A O 1
ATOM 857 N N . GLN A 1 107 ? -12.147 -8.219 16.749 1.00 69.38 107 GLN A N 1
ATOM 858 C CA . GLN A 1 107 ? -12.289 -7.824 15.353 1.00 69.38 107 GLN A CA 1
ATOM 859 C C . GLN A 1 107 ? -11.031 -7.127 14.817 1.00 69.38 107 GLN A C 1
ATOM 861 O O . GLN A 1 107 ? -10.616 -7.432 13.699 1.00 69.38 107 GLN A O 1
ATOM 866 N N . THR A 1 108 ? -10.386 -6.271 15.616 1.00 64.50 108 THR A N 1
ATOM 867 C CA . THR A 1 108 ? -9.072 -5.693 15.290 1.00 64.50 108 THR A CA 1
ATOM 868 C C . THR A 1 108 ? -8.026 -6.786 15.096 1.00 64.50 108 THR A C 1
ATOM 870 O O . THR A 1 108 ? -7.363 -6.804 14.062 1.00 64.50 108 THR A O 1
ATOM 873 N N . ILE A 1 109 ? -7.941 -7.753 16.016 1.00 65.06 109 ILE A N 1
ATOM 874 C CA . ILE A 1 109 ? -7.007 -8.883 15.922 1.00 65.06 109 ILE A CA 1
ATOM 875 C C . ILE A 1 109 ? -7.201 -9.645 14.607 1.00 65.06 109 ILE A C 1
ATOM 877 O O . ILE A 1 109 ? -6.225 -9.874 13.905 1.00 65.06 109 ILE A O 1
ATOM 881 N N . ARG A 1 110 ? -8.441 -9.946 14.197 1.00 67.44 110 ARG A N 1
ATOM 882 C CA . ARG A 1 110 ? -8.703 -10.611 12.903 1.00 67.44 110 ARG A CA 1
ATOM 883 C C . ARG A 1 110 ? -8.221 -9.805 11.698 1.00 67.44 110 ARG A C 1
ATOM 885 O O . ARG A 1 110 ? -7.787 -10.381 10.705 1.00 67.44 110 ARG A O 1
ATOM 892 N N . VAL A 1 111 ? -8.328 -8.478 11.738 1.00 63.94 111 VAL A N 1
ATOM 893 C CA . VAL A 1 111 ? -7.789 -7.625 10.665 1.00 63.94 111 VAL A CA 1
ATOM 894 C C . VAL A 1 111 ? -6.263 -7.696 10.660 1.00 63.94 111 VAL A C 1
ATOM 896 O O . VAL A 1 111 ? -5.666 -7.857 9.598 1.00 63.94 111 VAL A O 1
ATOM 899 N N . LEU A 1 112 ? -5.637 -7.637 11.837 1.00 55.88 112 LEU A N 1
ATOM 900 C CA . LEU A 1 112 ? -4.186 -7.741 11.986 1.00 55.88 112 LEU A CA 1
ATOM 901 C C . LEU A 1 112 ? -3.647 -9.120 11.578 1.00 55.88 112 LEU A C 1
ATOM 903 O O . LEU A 1 112 ? -2.580 -9.188 10.979 1.00 55.88 112 LEU A O 1
ATOM 907 N N . GLU A 1 113 ? -4.391 -10.200 11.821 1.00 63.09 113 GLU A N 1
ATOM 908 C CA . GLU A 1 113 ? -4.046 -11.565 11.396 1.00 63.09 113 GLU A CA 1
ATOM 909 C C . GLU A 1 113 ? -3.978 -11.713 9.868 1.00 63.09 113 GLU A C 1
ATOM 911 O O . GLU A 1 113 ? -3.183 -12.505 9.375 1.00 63.09 113 GLU A O 1
ATOM 916 N N . ASN A 1 114 ? -4.756 -10.930 9.111 1.00 70.75 114 ASN A N 1
ATOM 917 C CA . ASN A 1 114 ? -4.736 -10.943 7.640 1.00 70.75 114 ASN A CA 1
ATOM 918 C C . ASN A 1 114 ? -3.666 -10.019 7.034 1.00 70.75 114 ASN A C 1
ATOM 920 O O . ASN A 1 114 ? -3.427 -10.037 5.825 1.00 70.75 114 ASN A O 1
ATOM 924 N N . LEU A 1 115 ? -3.040 -9.171 7.851 1.00 63.56 115 LEU A N 1
ATOM 925 C CA . LEU A 1 115 ? -2.080 -8.183 7.380 1.00 63.56 115 LEU A CA 1
ATOM 926 C C . LEU A 1 115 ? -0.786 -8.805 6.812 1.00 63.56 115 LEU A C 1
ATOM 928 O O . LEU A 1 115 ? -0.332 -8.310 5.781 1.00 63.56 115 LEU A O 1
ATOM 932 N N . PRO A 1 116 ? -0.207 -9.883 7.385 1.00 68.12 116 PRO A N 1
ATOM 933 C CA . PRO A 1 116 ? 0.945 -10.567 6.797 1.00 68.12 116 PRO A CA 1
ATOM 934 C C . PRO A 1 116 ? 0.693 -11.036 5.361 1.00 68.12 116 PRO A C 1
ATOM 936 O O . PRO A 1 116 ? 1.508 -10.756 4.486 1.00 68.12 116 PRO A O 1
ATOM 939 N N . ASP A 1 117 ? -0.465 -11.647 5.094 1.00 71.50 117 ASP A N 1
ATOM 940 C CA . ASP A 1 117 ? -0.837 -12.118 3.754 1.00 71.50 117 ASP A CA 1
ATOM 941 C C . ASP A 1 117 ? -0.951 -10.962 2.750 1.00 71.50 117 ASP A C 1
ATOM 943 O O . ASP A 1 117 ? -0.577 -11.094 1.583 1.00 71.50 117 ASP A O 1
ATOM 947 N N . MET A 1 118 ? -1.473 -9.809 3.184 1.00 68.56 118 MET A N 1
ATOM 948 C CA . MET A 1 118 ? -1.522 -8.609 2.344 1.00 68.56 118 MET A CA 1
ATOM 949 C C . MET A 1 118 ? -0.122 -8.076 2.030 1.00 68.56 118 MET A C 1
ATOM 951 O O . MET A 1 118 ? 0.162 -7.766 0.873 1.00 68.56 118 MET A O 1
ATOM 955 N N . LEU A 1 119 ? 0.749 -7.996 3.039 1.00 64.88 119 LEU A N 1
ATOM 956 C CA . LEU A 1 119 ? 2.126 -7.528 2.873 1.00 64.88 119 LEU A CA 1
ATOM 957 C C . LEU A 1 119 ? 2.945 -8.480 1.991 1.00 64.88 119 LEU A C 1
ATOM 959 O O . LEU A 1 119 ? 3.765 -8.025 1.196 1.00 64.88 119 LEU A O 1
ATOM 963 N N . GLU A 1 120 ? 2.705 -9.789 2.077 1.00 70.19 120 GLU A N 1
ATOM 964 C CA . GLU A 1 120 ? 3.352 -10.777 1.212 1.00 70.19 120 GLU A CA 1
ATOM 965 C C . GLU A 1 120 ? 2.925 -10.623 -0.253 1.00 70.19 120 GLU A C 1
ATOM 967 O O . GLU A 1 120 ? 3.776 -10.607 -1.142 1.00 70.19 120 GLU A O 1
ATOM 972 N N . ARG A 1 121 ? 1.633 -10.389 -0.521 1.00 75.94 121 ARG A N 1
ATOM 973 C CA . ARG A 1 121 ? 1.156 -10.101 -1.886 1.00 75.94 121 ARG A CA 1
ATOM 974 C C . ARG A 1 121 ? 1.757 -8.819 -2.460 1.00 75.94 121 ARG A C 1
ATOM 976 O O . ARG A 1 121 ? 2.087 -8.791 -3.645 1.00 75.94 121 ARG A O 1
ATOM 983 N N . GLU A 1 122 ? 1.891 -7.766 -1.652 1.00 66.12 122 GLU A N 1
ATOM 984 C CA . GLU A 1 122 ? 2.567 -6.535 -2.081 1.00 66.12 122 GLU A CA 1
ATOM 985 C C . GLU A 1 122 ? 4.056 -6.779 -2.359 1.00 66.12 122 GLU A C 1
ATOM 987 O O . GLU A 1 122 ? 4.558 -6.328 -3.390 1.00 66.12 122 GLU A O 1
ATOM 992 N N . ARG A 1 123 ? 4.753 -7.542 -1.503 1.00 70.12 123 ARG A N 1
ATOM 993 C CA . ARG A 1 123 ? 6.158 -7.930 -1.726 1.00 70.12 123 ARG A CA 1
ATOM 994 C C . ARG A 1 123 ? 6.325 -8.647 -3.065 1.00 70.12 123 ARG A C 1
ATOM 996 O O . ARG A 1 123 ? 7.179 -8.259 -3.859 1.00 70.12 123 ARG A O 1
ATOM 1003 N N . ASP A 1 124 ? 5.484 -9.640 -3.337 1.00 79.56 124 ASP A N 1
ATOM 1004 C CA . ASP A 1 124 ? 5.539 -10.428 -4.570 1.00 79.56 124 ASP A CA 1
ATOM 1005 C C . ASP A 1 124 ? 5.249 -9.582 -5.822 1.00 79.56 124 ASP A C 1
ATOM 1007 O O . ASP A 1 124 ? 5.839 -9.815 -6.883 1.00 79.56 124 ASP A O 1
ATOM 1011 N N . LEU A 1 125 ? 4.357 -8.587 -5.718 1.00 75.25 125 LEU A N 1
ATOM 1012 C CA . LEU A 1 125 ? 4.092 -7.637 -6.800 1.00 75.25 125 LEU A CA 1
ATOM 1013 C C . LEU A 1 125 ? 5.340 -6.798 -7.106 1.00 75.25 125 LEU A C 1
ATOM 1015 O O . LEU A 1 125 ? 5.759 -6.722 -8.260 1.00 75.25 125 LEU A O 1
ATOM 1019 N N . ILE A 1 126 ? 5.971 -6.242 -6.070 1.00 65.44 126 ILE A N 1
ATOM 1020 C CA . ILE A 1 126 ? 7.167 -5.410 -6.227 1.00 65.44 126 ILE A CA 1
ATOM 1021 C C . ILE A 1 126 ? 8.348 -6.231 -6.765 1.00 65.44 126 ILE A C 1
ATOM 1023 O O . ILE A 1 126 ? 9.075 -5.780 -7.651 1.00 65.44 126 ILE A O 1
ATOM 1027 N N . GLU A 1 127 ? 8.532 -7.465 -6.291 1.00 69.94 127 GLU A N 1
ATOM 1028 C CA . GLU A 1 127 ? 9.567 -8.364 -6.814 1.00 69.94 127 GLU A CA 1
ATOM 1029 C C . GLU A 1 127 ? 9.363 -8.714 -8.293 1.00 69.94 127 GLU A C 1
ATOM 1031 O O . GLU A 1 127 ? 10.341 -8.948 -9.013 1.00 69.94 127 GLU A O 1
ATOM 1036 N N . ARG A 1 128 ? 8.111 -8.786 -8.760 1.00 80.06 128 ARG A N 1
ATOM 1037 C CA . ARG A 1 128 ? 7.800 -9.005 -10.177 1.00 80.06 128 ARG A CA 1
ATOM 1038 C C . ARG A 1 128 ? 8.160 -7.776 -11.008 1.00 80.06 128 ARG A C 1
ATOM 1040 O O . ARG A 1 128 ? 8.888 -7.916 -11.987 1.00 80.06 128 ARG A O 1
ATOM 1047 N N . GLU A 1 129 ? 7.731 -6.590 -10.581 1.00 66.12 129 GLU A N 1
ATOM 1048 C CA . GLU A 1 129 ? 8.047 -5.326 -11.261 1.00 66.12 129 GLU A CA 1
ATOM 1049 C C . GLU A 1 129 ? 9.564 -5.085 -11.343 1.00 66.12 129 GLU A C 1
ATOM 1051 O O . GLU A 1 129 ? 10.089 -4.674 -12.382 1.00 66.12 129 GLU A O 1
ATOM 1056 N N . LEU A 1 130 ? 10.303 -5.409 -10.276 1.00 70.12 130 LEU A N 1
ATOM 1057 C CA . LEU A 1 130 ? 11.761 -5.310 -10.263 1.00 70.12 130 LEU A CA 1
ATOM 1058 C C . LEU A 1 130 ? 12.409 -6.246 -11.294 1.00 70.12 130 LEU A C 1
ATOM 1060 O O . LEU A 1 130 ? 13.323 -5.831 -12.010 1.00 70.12 130 LEU A O 1
ATOM 1064 N N . ARG A 1 131 ? 11.929 -7.492 -11.398 1.00 76.62 131 ARG A N 1
ATOM 1065 C CA . ARG A 1 131 ? 12.416 -8.467 -12.388 1.00 76.62 131 ARG A CA 1
ATOM 1066 C C . ARG A 1 131 ? 12.144 -8.010 -13.821 1.00 76.62 131 ARG A C 1
ATOM 1068 O O . ARG A 1 131 ? 13.044 -8.074 -14.655 1.00 76.62 131 ARG A O 1
ATOM 1075 N N . GLU A 1 132 ? 10.944 -7.512 -14.104 1.00 72.81 132 GLU A N 1
ATOM 1076 C CA . GLU A 1 132 ? 10.578 -6.983 -15.428 1.00 72.81 132 GLU A CA 1
ATOM 1077 C C . GLU A 1 132 ? 11.442 -5.770 -15.817 1.00 72.81 132 GLU A C 1
ATOM 1079 O O . GLU A 1 132 ? 11.910 -5.651 -16.956 1.00 72.81 132 GLU A O 1
ATOM 1084 N N . SER A 1 133 ? 11.733 -4.899 -14.849 1.00 64.12 133 SER A N 1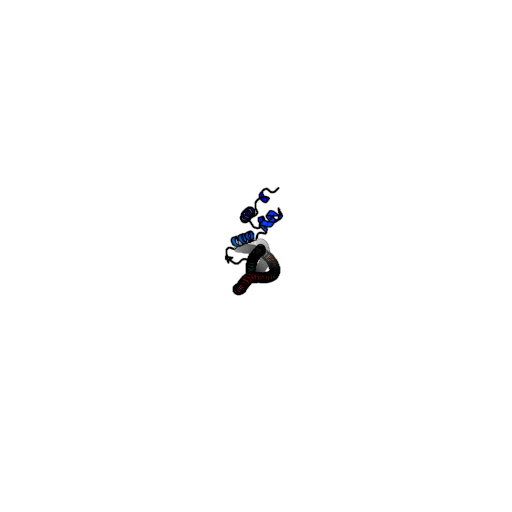
ATOM 1085 C CA . SER A 1 133 ? 12.626 -3.754 -15.038 1.00 64.12 133 SER A CA 1
ATOM 1086 C C . SER A 1 133 ? 14.074 -4.181 -15.320 1.00 64.12 133 SER A C 1
ATOM 1088 O O . SER A 1 133 ? 14.716 -3.665 -16.240 1.00 64.12 133 SER A O 1
ATOM 1090 N N . GLN A 1 134 ? 14.586 -5.186 -14.600 1.00 71.50 134 GLN A N 1
ATOM 1091 C CA . GLN A 1 134 ? 15.918 -5.753 -14.845 1.00 71.50 134 GLN A CA 1
ATOM 1092 C C . GLN A 1 134 ? 16.031 -6.388 -16.236 1.00 71.50 134 GLN A C 1
ATOM 1094 O O . GLN A 1 134 ? 16.990 -6.108 -16.956 1.00 71.50 134 GLN A O 1
ATOM 1099 N N . GLN A 1 135 ? 15.029 -7.162 -16.659 1.00 78.81 135 GLN A N 1
ATOM 1100 C CA . GLN A 1 135 ? 14.987 -7.737 -18.008 1.00 78.81 135 GLN A CA 1
ATOM 1101 C C . GLN A 1 135 ? 14.983 -6.653 -19.092 1.00 78.81 135 GLN A C 1
ATOM 1103 O O . GLN A 1 135 ? 15.718 -6.744 -20.077 1.00 78.81 135 GLN A O 1
ATOM 1108 N N . SER A 1 136 ? 14.210 -5.583 -18.888 1.00 66.06 136 SER A N 1
ATOM 1109 C CA . SER A 1 136 ? 14.174 -4.439 -19.807 1.00 66.06 136 SER A CA 1
ATOM 1110 C C . SER A 1 136 ? 15.542 -3.755 -19.918 1.00 66.06 136 SER A C 1
ATOM 1112 O O . SER A 1 136 ? 15.984 -3.403 -21.016 1.00 66.06 136 SER A O 1
ATOM 1114 N N . LYS A 1 137 ? 16.261 -3.618 -18.797 1.00 71.69 137 LYS A N 1
ATOM 1115 C CA . LYS A 1 137 ? 17.628 -3.081 -18.767 1.00 71.69 137 LYS A CA 1
ATOM 1116 C C . LYS A 1 137 ? 18.611 -3.967 -19.539 1.00 71.69 137 LYS A C 1
ATOM 1118 O O . LYS A 1 137 ? 19.398 -3.445 -20.329 1.00 71.69 137 LYS A O 1
ATOM 1123 N N . GLU A 1 138 ? 18.570 -5.282 -19.343 1.00 79.56 138 GLU A N 1
ATOM 1124 C CA . GLU A 1 138 ? 19.436 -6.234 -20.056 1.00 79.56 138 GLU A CA 1
ATOM 1125 C C . GLU A 1 138 ? 19.184 -6.224 -21.569 1.00 79.56 138 GLU A C 1
ATOM 1127 O O . GLU A 1 138 ? 20.130 -6.225 -22.368 1.00 79.56 138 GLU A O 1
ATOM 1132 N N . PHE A 1 139 ? 17.913 -6.143 -21.975 1.00 77.56 139 PHE A N 1
ATOM 1133 C CA . PHE A 1 139 ? 17.529 -6.009 -23.377 1.00 77.56 139 PHE A CA 1
ATOM 1134 C C . PHE A 1 139 ? 18.132 -4.745 -24.006 1.00 77.56 139 PHE A C 1
ATOM 1136 O O . PHE A 1 139 ? 18.780 -4.818 -25.054 1.00 77.56 139 PHE A O 1
ATOM 1143 N N . LEU A 1 140 ? 17.998 -3.591 -23.343 1.00 68.75 140 LEU A N 1
ATOM 1144 C CA . LEU A 1 140 ? 18.545 -2.324 -23.836 1.00 68.75 140 LEU A CA 1
ATOM 1145 C C . LEU A 1 140 ? 20.077 -2.311 -23.872 1.00 68.75 140 LEU A C 1
ATOM 1147 O O . LEU A 1 140 ? 20.656 -1.814 -24.837 1.00 68.75 140 LEU A O 1
ATOM 1151 N N . GLN A 1 141 ? 20.746 -2.899 -22.878 1.00 72.69 141 GLN A N 1
ATOM 1152 C CA . GLN A 1 141 ? 22.205 -3.047 -22.900 1.00 72.69 141 GLN A CA 1
ATOM 1153 C C . GLN A 1 141 ? 22.672 -3.914 -24.072 1.00 72.69 141 GLN A C 1
ATOM 1155 O O . GLN A 1 141 ? 23.669 -3.601 -24.724 1.00 72.69 141 GLN A O 1
ATOM 1160 N N . THR A 1 142 ? 21.945 -4.991 -24.368 1.00 83.62 142 THR A N 1
ATOM 1161 C CA . THR A 1 142 ? 22.245 -5.861 -25.509 1.00 83.62 142 THR A CA 1
ATOM 1162 C C . THR A 1 142 ? 22.055 -5.118 -26.832 1.00 83.62 142 THR A C 1
ATOM 1164 O O . THR A 1 142 ? 22.920 -5.199 -27.709 1.00 83.62 142 THR A O 1
ATOM 1167 N N . ALA A 1 143 ? 20.975 -4.341 -26.958 1.00 69.62 143 ALA A N 1
ATOM 1168 C CA . ALA A 1 143 ? 20.715 -3.506 -28.127 1.00 69.62 143 ALA A CA 1
ATOM 1169 C C . ALA A 1 143 ? 21.815 -2.450 -28.331 1.00 69.62 143 ALA A C 1
ATOM 1171 O O . ALA A 1 143 ? 22.333 -2.315 -29.441 1.00 69.62 143 ALA A O 1
ATOM 1172 N N . LEU A 1 144 ? 22.243 -1.773 -27.260 1.00 72.81 144 LEU A N 1
ATOM 1173 C CA . LEU A 1 144 ? 23.327 -0.793 -27.318 1.00 72.81 144 LEU A CA 1
ATOM 1174 C C . LEU A 1 144 ? 24.641 -1.428 -27.785 1.00 72.81 144 LEU A C 1
ATOM 1176 O O . LEU A 1 144 ? 25.232 -0.952 -28.749 1.00 72.81 144 LEU A O 1
ATOM 1180 N N . ARG A 1 145 ? 25.056 -2.553 -27.183 1.00 81.38 145 ARG A N 1
ATOM 1181 C CA . ARG A 1 145 ? 26.269 -3.284 -27.603 1.00 81.38 145 ARG A CA 1
ATOM 1182 C C . ARG A 1 145 ? 26.194 -3.751 -29.056 1.00 81.38 145 ARG A C 1
ATOM 1184 O O . ARG A 1 145 ? 27.215 -3.899 -29.726 1.00 81.38 145 ARG A O 1
ATOM 1191 N N . SER A 1 146 ? 24.998 -4.066 -29.552 1.00 84.38 146 SER A N 1
ATOM 1192 C CA . SER A 1 146 ? 24.798 -4.391 -30.966 1.00 84.38 146 SER A CA 1
ATOM 1193 C C . SER A 1 146 ? 25.008 -3.165 -31.855 1.00 84.38 146 SER A C 1
ATOM 1195 O O . SER A 1 146 ? 25.670 -3.271 -32.887 1.00 84.38 146 SER A O 1
ATOM 1197 N N . GLN A 1 147 ? 24.485 -2.004 -31.458 1.00 71.69 147 GLN A N 1
ATOM 1198 C CA . GLN A 1 147 ? 24.643 -0.768 -32.221 1.00 71.69 147 GLN A CA 1
ATOM 1199 C C . GLN A 1 147 ? 26.090 -0.252 -32.197 1.00 71.69 147 GLN A C 1
ATOM 1201 O O . GLN A 1 147 ? 26.598 0.185 -33.227 1.00 71.69 147 GLN A O 1
ATOM 1206 N N . GLU A 1 148 ? 26.787 -0.366 -31.063 1.00 77.00 148 GLU A N 1
ATOM 1207 C CA . GLU A 1 148 ? 28.215 -0.042 -30.943 1.00 77.00 148 GLU A CA 1
ATOM 1208 C C . GLU A 1 148 ? 29.063 -0.868 -31.916 1.00 77.00 148 GLU A C 1
ATOM 1210 O O . GLU A 1 148 ? 29.848 -0.300 -32.675 1.00 77.00 148 GLU A O 1
ATOM 1215 N N . ARG A 1 149 ? 28.829 -2.187 -31.981 1.00 85.75 149 ARG A N 1
ATOM 1216 C CA . ARG A 1 149 ? 29.491 -3.066 -32.959 1.00 85.75 149 ARG A CA 1
ATOM 1217 C C . ARG A 1 149 ? 29.182 -2.666 -34.401 1.00 85.75 149 ARG A C 1
ATOM 1219 O O . ARG A 1 149 ? 30.069 -2.688 -35.249 1.00 85.75 149 ARG A O 1
ATOM 1226 N N . HIS A 1 150 ? 27.939 -2.281 -34.697 1.00 77.06 150 HIS A N 1
ATOM 1227 C CA . HIS A 1 150 ? 27.567 -1.848 -36.045 1.00 77.06 150 HIS A CA 1
ATOM 1228 C C . HIS A 1 150 ? 28.276 -0.543 -36.448 1.00 77.06 150 HIS A C 1
ATOM 1230 O O . HIS A 1 150 ? 28.718 -0.409 -37.593 1.00 77.06 150 HIS A O 1
ATOM 1236 N N . LEU A 1 151 ? 28.416 0.405 -35.518 1.00 76.75 151 LEU A N 1
ATOM 1237 C CA . LEU A 1 151 ? 29.166 1.644 -35.732 1.00 76.75 151 LEU A CA 1
ATOM 1238 C C . LEU A 1 151 ? 30.660 1.380 -35.942 1.00 76.75 151 LEU A C 1
ATOM 1240 O O . LEU A 1 151 ? 31.262 1.992 -36.819 1.00 76.75 151 LEU A O 1
ATOM 1244 N N . GLU A 1 152 ? 31.249 0.459 -35.181 1.00 83.94 152 GLU A N 1
ATOM 1245 C CA . GLU A 1 152 ? 32.654 0.068 -35.330 1.00 83.94 152 GLU A CA 1
ATOM 1246 C C . GLU A 1 152 ? 32.926 -0.533 -36.719 1.00 83.94 152 GLU A C 1
ATOM 1248 O O . GLU A 1 152 ? 33.846 -0.106 -37.417 1.00 83.94 152 GLU A O 1
ATOM 1253 N N . VAL A 1 153 ? 32.061 -1.440 -37.189 1.00 88.19 153 VAL A N 1
ATOM 1254 C CA . VAL A 1 153 ? 32.151 -1.999 -38.551 1.00 88.19 153 VAL A CA 1
ATOM 1255 C C . VAL A 1 153 ? 32.029 -0.904 -39.617 1.00 88.19 153 VAL A C 1
ATOM 1257 O O . VAL A 1 153 ? 32.793 -0.901 -40.584 1.00 88.19 153 VAL A O 1
ATOM 1260 N N . GLN A 1 154 ? 31.108 0.051 -39.447 1.00 75.44 154 GLN A N 1
ATOM 1261 C CA . GLN A 1 154 ? 30.970 1.183 -40.371 1.00 75.44 154 GLN A CA 1
ATOM 1262 C C . GLN A 1 154 ? 32.210 2.088 -40.377 1.00 75.44 154 GLN A C 1
ATOM 1264 O O . GLN A 1 154 ? 32.624 2.534 -41.445 1.00 75.44 154 GLN A O 1
ATOM 1269 N N . GLN A 1 155 ? 32.831 2.333 -39.220 1.00 80.44 155 GLN A N 1
ATOM 1270 C CA . GLN A 1 155 ? 34.071 3.109 -39.126 1.00 80.44 155 GLN A CA 1
ATOM 1271 C C . GLN A 1 155 ? 35.233 2.417 -39.843 1.00 80.44 155 GLN A C 1
ATOM 1273 O O . GLN A 1 155 ? 35.945 3.066 -40.607 1.00 80.44 155 GLN A O 1
ATOM 1278 N N . ILE A 1 156 ? 35.391 1.103 -39.658 1.00 87.88 156 ILE A N 1
ATOM 1279 C CA . ILE A 1 156 ? 36.407 0.317 -40.374 1.00 87.88 156 ILE A CA 1
ATOM 1280 C C . ILE A 1 156 ? 36.166 0.397 -41.885 1.00 87.88 156 ILE A C 1
ATOM 1282 O O . ILE A 1 156 ? 37.098 0.629 -42.655 1.00 87.88 156 ILE A O 1
ATOM 1286 N N . HIS A 1 157 ? 34.915 0.242 -42.325 1.00 81.31 157 HIS A N 1
ATOM 1287 C CA . HIS A 1 157 ? 34.575 0.337 -43.742 1.00 81.31 157 HIS A CA 1
ATOM 1288 C C . HIS A 1 157 ? 34.894 1.722 -44.324 1.00 81.31 157 HIS A C 1
ATOM 1290 O O . HIS A 1 157 ? 35.461 1.819 -45.414 1.00 81.31 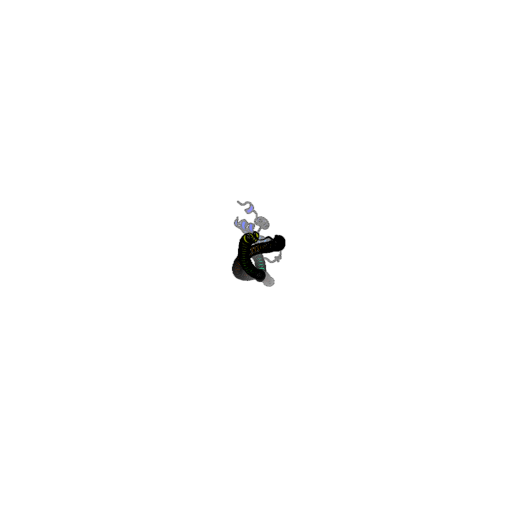157 HIS A O 1
ATOM 1296 N N . TRP A 1 158 ? 34.591 2.787 -43.578 1.00 82.00 158 TRP A N 1
ATOM 1297 C CA . TRP A 1 158 ? 34.930 4.158 -43.951 1.00 82.00 158 TRP A CA 1
ATOM 1298 C C . TRP A 1 158 ? 36.442 4.350 -44.121 1.00 82.00 158 TRP A C 1
ATOM 1300 O O . TRP A 1 158 ? 36.883 4.810 -45.173 1.00 82.00 158 TRP A O 1
ATOM 1310 N N . GLN A 1 159 ? 37.241 3.906 -43.147 1.00 84.69 159 GLN A N 1
ATOM 1311 C CA . GLN A 1 159 ? 38.706 3.973 -43.219 1.00 84.69 159 GLN A CA 1
ATOM 1312 C C . GLN A 1 159 ? 39.261 3.219 -44.438 1.00 84.69 159 GLN A C 1
ATOM 1314 O O . GLN A 1 159 ? 40.141 3.721 -45.135 1.00 84.69 159 GLN A O 1
ATOM 1319 N N . GLN A 1 160 ? 38.713 2.041 -44.752 1.00 85.25 160 GLN A N 1
ATOM 1320 C CA . GLN A 1 160 ? 39.109 1.281 -45.944 1.00 85.25 160 GLN A CA 1
ATOM 1321 C C . GLN A 1 160 ? 38.799 2.026 -47.249 1.00 85.25 160 GLN A C 1
ATOM 1323 O O . GLN A 1 160 ? 39.546 1.902 -48.223 1.00 85.25 160 GLN A O 1
ATOM 1328 N N . MET A 1 161 ? 37.694 2.774 -47.312 1.00 78.38 161 MET A N 1
ATOM 1329 C CA . MET A 1 161 ? 37.380 3.592 -48.484 1.00 78.38 161 MET A CA 1
ATOM 1330 C C . MET A 1 161 ? 38.264 4.823 -48.594 1.00 78.38 161 MET A C 1
ATOM 1332 O O . MET A 1 161 ? 38.707 5.115 -49.701 1.00 78.38 161 MET A O 1
ATOM 1336 N N . GLU A 1 162 ? 38.571 5.501 -47.488 1.00 81.69 162 GLU A N 1
ATOM 1337 C CA . GLU A 1 162 ? 39.551 6.591 -47.487 1.00 81.69 162 GLU A CA 1
ATOM 1338 C C . GLU A 1 162 ? 40.911 6.100 -47.998 1.00 81.69 162 GLU A C 1
ATOM 1340 O O . GLU A 1 162 ? 41.500 6.719 -48.882 1.00 81.69 162 GLU A O 1
ATOM 1345 N N . GLU A 1 163 ? 41.375 4.934 -47.541 1.00 86.94 163 GLU A N 1
ATOM 1346 C CA . GLU A 1 163 ? 42.627 4.342 -48.021 1.00 86.94 163 GLU A CA 1
ATOM 1347 C C . GLU A 1 163 ? 42.571 4.013 -49.525 1.00 86.94 163 GLU A C 1
ATOM 1349 O O . GLU A 1 163 ? 43.523 4.283 -50.266 1.00 86.94 163 GLU A O 1
ATOM 1354 N N . LYS A 1 164 ? 41.450 3.453 -50.007 1.00 84.00 164 LYS A N 1
ATOM 1355 C CA . LYS A 1 164 ? 41.237 3.199 -51.442 1.00 84.00 164 LYS A CA 1
ATOM 1356 C C . LYS A 1 164 ? 41.255 4.495 -52.248 1.00 84.00 164 LYS A C 1
ATOM 1358 O O . LYS A 1 164 ? 41.924 4.526 -53.278 1.00 84.00 164 LYS A O 1
ATOM 1363 N N . LEU A 1 165 ? 40.576 5.539 -51.772 1.00 79.00 165 LEU A N 1
ATOM 1364 C CA . LEU A 1 165 ? 40.540 6.858 -52.403 1.00 79.00 165 LEU A CA 1
ATOM 1365 C C . LEU A 1 165 ? 41.947 7.447 -52.507 1.00 79.00 165 LEU A C 1
ATOM 1367 O O . LEU A 1 165 ? 42.368 7.828 -53.598 1.00 79.00 165 LEU A O 1
ATOM 1371 N N . VAL A 1 166 ? 42.717 7.433 -51.416 1.00 86.31 166 VAL A N 1
ATOM 1372 C CA . VAL A 1 166 ? 44.110 7.902 -51.410 1.00 86.31 166 VAL A CA 1
ATOM 1373 C C . VAL A 1 166 ? 44.953 7.129 -52.430 1.00 86.31 166 VAL A C 1
ATOM 1375 O O . VAL A 1 166 ? 45.645 7.745 -53.242 1.00 86.31 166 VAL A O 1
ATOM 1378 N N . LYS A 1 167 ? 44.855 5.791 -52.466 1.00 84.56 167 LYS A N 1
ATOM 1379 C CA . LYS A 1 167 ? 45.572 4.960 -53.453 1.00 84.56 167 LYS A CA 1
ATOM 1380 C C . LYS A 1 167 ? 45.183 5.300 -54.892 1.00 84.56 167 LYS A C 1
ATOM 1382 O O . LYS A 1 167 ? 46.061 5.376 -55.753 1.00 84.56 167 LYS A O 1
ATOM 1387 N N . THR A 1 168 ? 43.894 5.502 -55.168 1.00 80.88 168 THR A N 1
ATOM 1388 C CA . THR A 1 168 ? 43.433 5.885 -56.509 1.00 80.88 168 THR A CA 1
ATOM 1389 C C . THR A 1 168 ? 43.930 7.269 -56.905 1.00 80.88 168 THR A C 1
ATOM 1391 O O . THR A 1 168 ? 44.407 7.423 -58.025 1.00 80.88 168 THR A O 1
ATOM 1394 N N . THR A 1 169 ? 43.920 8.242 -55.991 1.00 80.88 169 THR A N 1
ATOM 1395 C CA . THR A 1 169 ? 44.409 9.602 -56.250 1.00 80.88 169 THR A CA 1
ATOM 1396 C C . THR A 1 169 ? 45.903 9.611 -56.560 1.00 80.88 169 THR A C 1
ATOM 1398 O O . THR A 1 169 ? 46.314 10.202 -57.554 1.00 80.88 169 THR A O 1
ATOM 1401 N N . VAL A 1 170 ? 46.719 8.893 -55.779 1.00 87.69 170 VAL A N 1
ATOM 1402 C CA . VAL A 1 170 ? 48.165 8.771 -56.042 1.00 87.69 170 VAL A CA 1
ATOM 1403 C C . VAL A 1 170 ? 48.426 8.127 -57.405 1.00 87.69 170 VAL A C 1
ATOM 1405 O O . VAL A 1 170 ? 49.269 8.599 -58.166 1.00 87.69 170 VAL A O 1
ATOM 1408 N N . ARG A 1 171 ? 47.686 7.067 -57.755 1.00 84.75 171 ARG A N 1
ATOM 1409 C CA . ARG A 1 171 ? 47.830 6.409 -59.062 1.00 84.75 171 ARG A CA 1
ATOM 1410 C C . ARG A 1 171 ? 47.427 7.326 -60.217 1.00 84.75 171 ARG A C 1
ATOM 1412 O O . ARG A 1 171 ? 48.075 7.290 -61.259 1.00 84.75 171 ARG A O 1
ATOM 1419 N N . LEU A 1 172 ? 46.390 8.144 -60.039 1.00 76.88 172 LEU A N 1
ATOM 1420 C CA . LEU A 1 172 ? 45.990 9.148 -61.027 1.00 76.88 172 LEU A CA 1
ATOM 1421 C C . LEU A 1 172 ? 47.082 10.207 -61.219 1.00 76.88 172 LEU A C 1
ATOM 1423 O O . LEU A 1 172 ? 47.458 10.461 -62.357 1.00 76.88 172 LEU A O 1
ATOM 1427 N N . GLN A 1 173 ? 47.670 10.726 -60.138 1.00 81.62 173 GLN A N 1
ATOM 1428 C CA . GLN A 1 173 ? 48.790 11.677 -60.216 1.00 81.62 173 GLN A CA 1
ATOM 1429 C C . GLN A 1 173 ? 50.010 11.091 -60.946 1.00 81.62 173 GLN A C 1
ATOM 1431 O O . GLN A 1 173 ? 50.648 11.771 -61.745 1.00 81.62 173 GLN A O 1
ATOM 1436 N N . GLN A 1 174 ? 50.329 9.811 -60.720 1.00 84.94 174 GLN A N 1
ATOM 1437 C CA . GLN A 1 174 ? 51.409 9.122 -61.440 1.00 84.94 174 GLN A CA 1
ATOM 1438 C C . GLN A 1 174 ? 51.116 8.972 -62.939 1.00 84.94 174 GLN A C 1
ATOM 1440 O O . GLN A 1 174 ? 52.019 9.130 -63.764 1.00 84.94 174 GLN A O 1
ATOM 1445 N N . LEU A 1 175 ? 49.868 8.656 -63.300 1.00 80.62 175 LEU A N 1
ATOM 1446 C CA . LEU A 1 175 ? 49.446 8.567 -64.698 1.00 80.62 175 LEU A CA 1
ATOM 1447 C C . LEU A 1 175 ? 49.489 9.935 -65.384 1.00 80.62 175 LEU A C 1
ATOM 1449 O O . LEU A 1 175 ? 49.951 10.017 -66.517 1.00 80.62 175 LEU A O 1
ATOM 1453 N N . GLU A 1 176 ? 49.075 10.997 -64.693 1.00 80.69 176 GLU A N 1
ATOM 1454 C CA . GLU A 1 176 ? 49.149 12.375 -65.184 1.00 80.69 176 GLU A CA 1
ATOM 1455 C C . GLU A 1 176 ? 50.603 12.817 -65.413 1.00 80.69 176 GLU A C 1
ATOM 1457 O O . GLU A 1 176 ? 50.935 13.327 -66.482 1.00 80.69 176 GLU A O 1
ATOM 1462 N N . ALA A 1 177 ? 51.506 12.529 -64.470 1.00 80.69 177 ALA A N 1
ATOM 1463 C CA . ALA A 1 177 ? 52.937 12.784 -64.641 1.00 80.69 177 ALA A CA 1
ATOM 1464 C C . ALA A 1 177 ? 53.530 11.998 -65.826 1.00 80.69 177 ALA A C 1
ATOM 1466 O O . ALA A 1 177 ? 54.239 12.569 -66.653 1.00 80.69 177 ALA A O 1
ATOM 1467 N N . SER A 1 178 ? 53.184 10.712 -65.956 1.00 81.56 178 SER A N 1
ATOM 1468 C CA . SER A 1 178 ? 53.637 9.866 -67.073 1.00 81.56 178 SER A CA 1
ATOM 1469 C C . SER A 1 178 ? 53.124 10.372 -68.424 1.00 81.56 178 SER A C 1
ATOM 1471 O O . SER A 1 178 ? 53.836 10.298 -69.425 1.00 81.56 178 SER A O 1
ATOM 1473 N N . LEU A 1 179 ? 51.891 10.886 -68.462 1.00 79.88 179 LEU A N 1
ATOM 1474 C CA . LEU A 1 179 ? 51.300 11.486 -69.654 1.00 79.88 179 LEU A CA 1
ATOM 1475 C C . LEU A 1 179 ? 52.022 12.783 -70.032 1.00 79.88 179 LEU A C 1
ATOM 1477 O O . LEU A 1 179 ? 52.339 12.977 -71.202 1.00 79.88 179 LEU A O 1
ATOM 1481 N N . ASN A 1 180 ? 52.339 13.634 -69.054 1.00 78.31 180 ASN A N 1
ATOM 1482 C CA . ASN A 1 180 ? 53.096 14.862 -69.286 1.00 78.31 180 ASN A CA 1
ATOM 1483 C C . ASN A 1 180 ? 54.514 14.571 -69.802 1.00 78.31 180 ASN A C 1
ATOM 1485 O O . ASN A 1 180 ? 54.949 15.211 -70.752 1.00 78.31 180 ASN A O 1
ATOM 1489 N N . GLU A 1 181 ? 55.209 13.569 -69.254 1.00 80.38 181 GLU A N 1
ATOM 1490 C CA . GLU A 1 181 ? 56.511 13.121 -69.775 1.00 80.38 181 GLU A CA 1
ATOM 1491 C C . GLU A 1 181 ? 56.424 12.529 -71.188 1.00 80.38 181 GLU A C 1
ATOM 1493 O O . GLU A 1 181 ? 57.325 12.711 -72.009 1.00 80.38 181 GLU A O 1
ATOM 1498 N N . ALA A 1 182 ? 55.358 11.783 -71.486 1.00 74.88 182 ALA A N 1
ATOM 1499 C CA . ALA A 1 182 ? 55.129 11.265 -72.829 1.00 74.88 182 ALA A CA 1
ATOM 1500 C C . ALA A 1 182 ? 54.881 12.408 -73.824 1.00 74.88 182 ALA A C 1
ATOM 1502 O O . ALA A 1 182 ? 55.452 12.390 -74.913 1.00 74.88 182 ALA A O 1
ATOM 1503 N N . ASN A 1 183 ? 54.104 13.419 -73.424 1.00 73.12 183 ASN A N 1
ATOM 1504 C CA . ASN A 1 183 ? 53.845 14.609 -74.228 1.00 73.12 183 ASN A CA 1
ATOM 1505 C C . ASN A 1 183 ? 55.124 15.417 -74.470 1.00 73.12 183 ASN A C 1
ATOM 1507 O O . ASN A 1 183 ? 55.380 15.774 -75.613 1.00 73.12 183 ASN A O 1
ATOM 1511 N N . THR A 1 184 ? 55.968 15.644 -73.456 1.00 74.88 184 THR A N 1
ATOM 1512 C CA . THR A 1 184 ? 57.235 16.374 -73.649 1.00 74.88 184 THR A CA 1
ATOM 1513 C C . THR A 1 184 ? 58.212 15.605 -74.531 1.00 74.88 184 THR A C 1
ATOM 1515 O O . THR A 1 184 ? 58.834 16.199 -75.403 1.00 74.88 184 THR A O 1
ATOM 1518 N N . ARG A 1 185 ? 58.308 14.274 -74.396 1.00 73.69 185 ARG A N 1
ATOM 1519 C CA . ARG A 1 185 ? 59.117 13.447 -75.312 1.00 73.69 185 ARG A CA 1
ATOM 1520 C C . ARG A 1 185 ? 58.583 13.462 -76.740 1.00 73.69 185 ARG A C 1
ATOM 1522 O O . ARG A 1 185 ? 59.378 13.455 -77.676 1.00 73.69 185 ARG A O 1
ATOM 1529 N N . GLU A 1 186 ? 57.265 13.435 -76.925 1.00 71.12 186 GLU A N 1
ATOM 1530 C CA . GLU A 1 186 ? 56.648 13.544 -78.251 1.00 71.12 186 GLU A CA 1
ATOM 1531 C C . GLU A 1 186 ? 56.894 14.944 -78.833 1.00 71.12 186 GLU A C 1
ATOM 1533 O O . GLU A 1 186 ? 57.296 15.056 -79.988 1.00 71.12 186 GLU A O 1
ATOM 1538 N N . GLU A 1 187 ? 56.767 16.008 -78.035 1.00 71.88 187 GLU A N 1
ATOM 1539 C CA . GLU A 1 187 ? 57.133 17.373 -78.423 1.00 71.88 187 GLU A CA 1
ATOM 1540 C C . GLU A 1 187 ? 58.609 17.463 -78.821 1.00 71.88 187 GLU A C 1
ATOM 1542 O O . GLU A 1 187 ? 58.901 17.910 -79.930 1.00 71.88 187 GLU A O 1
ATOM 1547 N N . ASP A 1 188 ? 59.529 16.936 -78.014 1.00 74.00 188 ASP A N 1
ATOM 1548 C CA . ASP A 1 188 ? 60.960 16.881 -78.321 1.00 74.00 188 ASP A CA 1
ATOM 1549 C C . ASP A 1 188 ? 61.231 16.100 -79.609 1.00 74.00 188 ASP A C 1
ATOM 1551 O O . ASP A 1 188 ? 61.992 16.563 -80.458 1.00 74.00 188 ASP A O 1
ATOM 1555 N N . GLN A 1 189 ? 60.568 14.958 -79.822 1.00 71.44 189 GLN A N 1
ATOM 1556 C CA . GLN A 1 189 ? 60.655 14.195 -81.072 1.00 71.44 189 GLN A CA 1
ATOM 1557 C C . GLN A 1 189 ? 60.086 14.970 -82.262 1.00 71.44 189 GLN A C 1
ATOM 1559 O O . GLN A 1 189 ? 60.646 14.911 -83.357 1.00 71.44 189 GLN A O 1
ATOM 1564 N N . THR A 1 190 ? 58.994 15.719 -82.087 1.00 70.88 190 THR A N 1
ATOM 1565 C CA . THR A 1 190 ? 58.435 16.559 -83.154 1.00 70.88 190 THR A CA 1
ATOM 1566 C C . THR A 1 190 ? 59.331 17.752 -83.466 1.00 70.88 190 THR A C 1
ATOM 1568 O O . THR A 1 190 ? 59.461 18.110 -84.638 1.00 70.88 190 THR A O 1
ATOM 1571 N N . VAL A 1 191 ? 59.994 18.333 -82.463 1.00 72.06 191 VAL A N 1
ATOM 1572 C CA . VAL A 1 191 ? 61.002 19.385 -82.626 1.00 72.06 191 VAL A CA 1
ATOM 1573 C C . VAL A 1 191 ? 62.243 18.816 -83.307 1.00 72.06 191 VAL A C 1
ATOM 1575 O O . VAL A 1 191 ? 62.697 19.394 -84.288 1.00 72.06 191 VAL A O 1
ATOM 1578 N N . GLN A 1 192 ? 62.731 17.642 -82.901 1.00 69.69 192 GLN A N 1
ATOM 1579 C CA . GLN A 1 192 ? 63.821 16.935 -83.580 1.00 69.69 192 GLN A CA 1
ATOM 1580 C C . GLN A 1 192 ? 63.465 16.619 -85.030 1.00 69.69 192 GLN A C 1
ATOM 1582 O O . GLN A 1 192 ? 64.267 16.861 -85.921 1.00 69.69 192 GLN A O 1
ATOM 1587 N N . MET A 1 193 ? 62.251 16.140 -85.298 1.00 65.56 193 MET A N 1
ATOM 1588 C CA . MET A 1 193 ? 61.768 15.901 -86.657 1.00 65.56 193 MET A CA 1
ATOM 1589 C C . MET A 1 193 ? 61.598 17.196 -87.450 1.00 65.56 193 MET A C 1
ATOM 1591 O O . MET A 1 193 ? 61.813 17.180 -88.659 1.00 65.56 193 MET A O 1
ATOM 1595 N N . ARG A 1 194 ? 61.223 18.319 -86.822 1.00 68.81 194 ARG A N 1
ATOM 1596 C CA . ARG A 1 194 ? 61.219 19.642 -87.469 1.00 68.81 194 ARG A CA 1
ATOM 1597 C C . ARG A 1 194 ? 62.633 20.103 -87.790 1.00 68.81 194 ARG A C 1
ATOM 1599 O O . ARG A 1 194 ? 62.835 20.550 -88.910 1.00 68.81 194 ARG A O 1
ATOM 1606 N N . ASN A 1 195 ? 63.584 19.938 -86.876 1.00 71.06 195 ASN A N 1
ATOM 1607 C CA . ASN A 1 195 ? 64.989 20.287 -87.074 1.00 71.06 195 ASN A CA 1
ATOM 1608 C C . ASN A 1 195 ? 65.615 19.411 -88.156 1.00 71.06 195 ASN A C 1
ATOM 1610 O O . ASN A 1 195 ? 66.153 19.946 -89.109 1.00 71.06 195 ASN A O 1
ATOM 1614 N N . LEU A 1 196 ? 65.423 18.091 -88.104 1.00 69.38 196 LEU A N 1
ATOM 1615 C CA . LEU A 1 196 ? 65.836 17.173 -89.163 1.00 69.38 196 LEU A CA 1
ATOM 1616 C C . LEU A 1 196 ? 65.155 17.505 -90.484 1.00 69.38 196 LEU A C 1
ATOM 1618 O O . LEU A 1 196 ? 65.802 17.417 -91.510 1.00 69.38 196 LEU A O 1
ATOM 1622 N N . LYS A 1 197 ? 63.874 17.903 -90.501 1.00 64.75 197 LYS A N 1
ATOM 1623 C CA . LYS A 1 197 ? 63.204 18.388 -91.722 1.00 64.75 197 LYS A CA 1
ATOM 1624 C C . LYS A 1 197 ? 63.748 19.732 -92.189 1.00 64.75 197 LYS A C 1
ATOM 1626 O O . LYS A 1 197 ? 63.733 19.967 -93.389 1.00 64.75 197 LYS A O 1
ATOM 1631 N N . GLN A 1 198 ? 64.181 20.609 -91.292 1.00 68.25 198 GLN A N 1
ATOM 1632 C CA . GLN A 1 198 ? 64.775 21.901 -91.615 1.00 68.25 198 GLN A CA 1
ATOM 1633 C C . GLN A 1 198 ? 66.192 21.727 -92.161 1.00 68.25 198 GLN A C 1
ATOM 1635 O O . GLN A 1 198 ? 66.480 22.267 -93.216 1.00 68.25 198 GLN A O 1
ATOM 1640 N N . GLU A 1 199 ? 66.997 20.867 -91.551 1.00 63.50 199 GLU A N 1
ATOM 1641 C CA . GLU A 1 199 ? 68.302 20.417 -92.033 1.00 63.50 199 GLU A CA 1
ATOM 1642 C C . GLU A 1 199 ? 68.149 19.636 -93.350 1.00 63.50 199 GLU A C 1
ATOM 1644 O O . GLU A 1 199 ? 68.879 19.872 -94.303 1.00 63.50 199 GLU A O 1
ATOM 1649 N N . ASN A 1 200 ? 67.107 18.803 -93.499 1.00 62.44 200 ASN A N 1
ATOM 1650 C CA . ASN A 1 200 ? 66.743 18.212 -94.792 1.00 62.44 200 ASN A CA 1
ATOM 1651 C C . ASN A 1 200 ? 66.285 19.277 -95.790 1.00 62.44 200 ASN A C 1
ATOM 1653 O O . ASN A 1 200 ? 66.480 19.073 -96.972 1.00 62.44 200 ASN A O 1
ATOM 1657 N N . ARG A 1 201 ? 65.642 20.376 -95.372 1.00 62.66 201 ARG A N 1
ATOM 1658 C CA . ARG A 1 201 ? 65.243 21.495 -96.248 1.00 62.66 201 ARG A CA 1
ATOM 1659 C C . ARG A 1 201 ? 66.431 22.369 -96.628 1.00 62.66 201 ARG A C 1
ATOM 1661 O O . ARG A 1 201 ? 66.398 22.927 -97.714 1.00 62.66 201 ARG A O 1
ATOM 1668 N N . GLU A 1 202 ? 67.441 22.480 -95.776 1.00 62.19 202 GLU A N 1
ATOM 1669 C CA . GLU A 1 202 ? 68.715 23.150 -96.042 1.00 62.19 202 GLU A CA 1
ATOM 1670 C C . GLU A 1 202 ? 69.571 22.292 -96.973 1.00 62.19 202 GLU A C 1
ATOM 1672 O O . GLU A 1 202 ? 69.893 22.755 -98.060 1.00 62.19 202 GLU A O 1
ATOM 1677 N N . MET A 1 203 ? 69.748 20.999 -96.679 1.00 57.62 203 MET A N 1
ATOM 1678 C CA . MET A 1 203 ? 70.331 20.025 -97.611 1.00 57.62 203 MET A CA 1
ATOM 1679 C C . MET A 1 203 ? 69.527 19.914 -98.908 1.00 57.62 203 MET A C 1
ATOM 1681 O O . MET A 1 203 ? 70.099 19.748 -99.973 1.00 57.62 203 MET A O 1
ATOM 1685 N N . ARG A 1 204 ? 68.191 20.014 -98.863 1.00 56.84 204 ARG A N 1
ATOM 1686 C CA . ARG A 1 204 ? 67.338 20.095 -100.061 1.00 56.84 204 ARG A CA 1
ATOM 1687 C C . ARG A 1 204 ? 67.383 21.457 -100.718 1.00 56.84 204 ARG A C 1
ATOM 1689 O O . ARG A 1 204 ? 67.000 21.507 -101.867 1.00 56.84 204 ARG A O 1
ATOM 1696 N N . LYS A 1 205 ? 67.794 22.540 -100.061 1.00 54.62 205 LYS A N 1
ATOM 1697 C CA . LYS A 1 205 ? 68.043 23.836 -100.706 1.00 54.62 205 LYS A CA 1
ATOM 1698 C C . LYS A 1 205 ? 69.363 23.772 -101.459 1.00 54.62 205 LYS A C 1
ATOM 1700 O O . LYS A 1 205 ? 69.359 24.092 -102.642 1.00 54.62 205 LYS A O 1
ATOM 1705 N N . GLU A 1 206 ? 70.398 23.226 -100.822 1.00 53.81 206 GLU A N 1
ATOM 1706 C CA . GLU A 1 206 ? 71.686 22.866 -101.430 1.00 53.81 206 GLU A CA 1
ATOM 1707 C C . GLU A 1 206 ? 71.508 21.854 -102.578 1.00 53.81 206 GLU A C 1
ATOM 1709 O O . GLU A 1 206 ? 72.094 22.004 -103.643 1.00 53.81 206 GLU A O 1
ATOM 1714 N N . LEU A 1 207 ? 70.610 20.874 -102.430 1.00 45.34 207 LEU A N 1
ATOM 1715 C CA . LEU A 1 207 ? 70.220 19.954 -103.504 1.00 45.34 207 LEU A CA 1
ATOM 1716 C C . LEU A 1 207 ? 69.156 20.532 -104.451 1.00 45.34 207 LEU A C 1
ATOM 1718 O O . LEU A 1 207 ? 69.005 19.994 -105.534 1.00 45.34 207 LEU A O 1
ATOM 1722 N N . SER A 1 208 ? 68.418 21.601 -104.124 1.00 42.84 208 SER A N 1
ATOM 1723 C CA . SER A 1 208 ? 67.419 22.225 -105.025 1.00 42.84 208 SER A CA 1
ATOM 1724 C C . SER A 1 208 ? 68.017 23.288 -105.932 1.00 42.84 208 SER A C 1
ATOM 1726 O O . SER A 1 208 ? 67.375 23.657 -106.915 1.00 42.84 208 SER A O 1
ATOM 1728 N N . GLU A 1 209 ? 69.273 23.673 -105.704 1.00 46.47 209 GLU A N 1
ATOM 1729 C CA . GLU A 1 209 ? 70.130 24.127 -106.803 1.00 46.47 209 GLU A CA 1
ATOM 1730 C C . GLU A 1 209 ? 70.284 23.021 -107.881 1.00 46.47 209 GLU A C 1
ATOM 1732 O O . GLU A 1 209 ? 70.611 23.309 -109.029 1.00 46.47 209 GLU A O 1
ATOM 1737 N N . LEU A 1 210 ? 69.892 21.773 -107.575 1.00 47.62 210 LEU A N 1
ATOM 1738 C CA . LEU A 1 210 ? 69.771 20.620 -108.474 1.00 47.62 210 LEU A CA 1
ATOM 1739 C C . LEU A 1 210 ? 68.402 19.900 -108.357 1.00 47.62 210 LEU A C 1
ATOM 1741 O O . LEU A 1 210 ? 68.310 18.708 -108.083 1.00 47.62 210 LEU A O 1
ATOM 1745 N N . ARG A 1 211 ? 67.333 20.631 -108.703 1.00 39.66 211 ARG A N 1
ATOM 1746 C CA . ARG A 1 211 ? 65.951 20.160 -108.979 1.00 39.66 211 ARG A CA 1
ATOM 1747 C C . ARG A 1 211 ? 65.148 19.584 -107.803 1.00 39.66 211 ARG A C 1
ATOM 1749 O O . ARG A 1 211 ? 65.544 18.687 -107.071 1.00 39.66 211 ARG A O 1
ATOM 1756 N N . GLY A 1 212 ? 63.922 20.095 -107.695 1.00 47.88 212 GLY A N 1
ATOM 1757 C CA . GLY A 1 212 ? 62.992 19.811 -106.611 1.00 47.88 212 GLY A CA 1
ATOM 1758 C C . GLY A 1 212 ? 62.057 18.628 -106.826 1.00 47.88 212 GLY A C 1
ATOM 1759 O O . GLY A 1 212 ? 61.880 18.152 -107.939 1.00 47.88 212 GLY A O 1
ATOM 1760 N N . VAL A 1 213 ? 61.389 18.239 -105.736 1.00 46.34 213 VAL A N 1
ATOM 1761 C CA . VAL A 1 213 ? 60.099 17.537 -105.738 1.00 46.34 213 VAL A CA 1
ATOM 1762 C C . VAL A 1 213 ? 59.332 17.922 -104.469 1.00 46.34 213 VAL A C 1
ATOM 1764 O O . VAL A 1 213 ? 59.718 17.593 -103.346 1.00 46.34 213 VAL A O 1
ATOM 1767 N N . VAL A 1 214 ? 58.215 18.608 -104.679 1.00 52.06 214 VAL A N 1
ATOM 1768 C CA . VAL A 1 214 ? 57.113 18.798 -103.733 1.00 52.06 214 VAL A CA 1
ATOM 1769 C C . VAL A 1 214 ? 56.117 17.682 -104.036 1.00 52.06 214 VAL A C 1
ATOM 1771 O O . VAL A 1 214 ? 55.655 17.661 -105.162 1.00 52.06 214 VAL A O 1
ATOM 1774 N N . TYR A 1 215 ? 55.858 16.746 -103.107 1.00 48.59 215 TYR A N 1
ATOM 1775 C CA . TYR A 1 215 ? 54.624 15.921 -102.990 1.00 48.59 215 TYR A CA 1
ATOM 1776 C C . TYR A 1 215 ? 54.753 14.799 -101.922 1.00 48.59 215 TYR A C 1
ATOM 1778 O O . TYR A 1 215 ? 54.390 13.650 -102.152 1.00 48.59 215 TYR A O 1
ATOM 1786 N N . SER A 1 216 ? 55.262 15.095 -100.716 1.00 53.25 216 SER A N 1
ATOM 1787 C CA . SER A 1 216 ? 55.216 14.128 -99.590 1.00 53.25 216 SER A CA 1
ATOM 1788 C C . SER A 1 216 ? 54.751 14.708 -98.247 1.00 53.25 216 SER A C 1
ATOM 1790 O O . SER A 1 216 ? 54.356 13.952 -97.359 1.00 53.25 216 SER A O 1
ATOM 1792 N N . GLU A 1 217 ? 54.712 16.036 -98.093 1.00 51.16 217 GLU A N 1
ATOM 1793 C CA . GLU A 1 217 ? 54.351 16.681 -96.822 1.00 51.16 217 GLU A CA 1
ATOM 1794 C C . GLU A 1 217 ? 52.842 16.612 -96.519 1.00 51.16 217 GLU A C 1
ATOM 1796 O O . GLU A 1 217 ? 52.462 16.409 -95.368 1.00 51.16 217 GLU A O 1
ATOM 1801 N N . GLN A 1 218 ? 51.978 16.681 -97.539 1.00 52.53 218 GLN A N 1
ATOM 1802 C CA . GLN A 1 218 ? 50.521 16.800 -97.361 1.00 52.53 218 GLN A CA 1
ATOM 1803 C C . GLN A 1 218 ? 49.821 15.483 -96.964 1.00 52.53 218 GLN A C 1
ATOM 1805 O O . GLN A 1 218 ? 48.755 15.491 -96.350 1.00 52.53 218 GLN A O 1
ATOM 1810 N N . PHE A 1 219 ? 50.427 14.331 -97.271 1.00 55.88 219 PHE A N 1
ATOM 1811 C CA . PHE A 1 219 ? 49.923 13.024 -96.833 1.00 55.88 219 PHE A CA 1
ATOM 1812 C C . PHE A 1 219 ? 50.279 12.743 -95.366 1.00 55.88 219 PHE A C 1
ATOM 1814 O O . PHE A 1 219 ? 49.463 12.205 -94.617 1.00 55.88 219 PHE A O 1
ATOM 1821 N N . GLN A 1 220 ? 51.477 13.148 -94.928 1.00 56.06 220 GLN A N 1
ATOM 1822 C CA . GLN A 1 220 ? 51.895 12.966 -93.538 1.00 56.06 220 GLN A CA 1
ATOM 1823 C C . GLN A 1 220 ? 51.172 13.915 -92.580 1.00 56.06 220 GLN A C 1
ATOM 1825 O O . GLN A 1 220 ? 50.772 13.474 -91.506 1.00 56.06 220 GLN A O 1
ATOM 1830 N N . THR A 1 221 ? 50.921 15.169 -92.968 1.00 59.38 221 THR A N 1
ATOM 1831 C CA . THR A 1 221 ? 50.122 16.095 -92.146 1.00 59.38 221 THR A CA 1
ATOM 1832 C C . THR A 1 221 ? 48.686 15.607 -91.965 1.00 59.38 221 THR A C 1
ATOM 1834 O O . THR A 1 221 ? 48.185 15.623 -90.847 1.00 59.38 221 THR A O 1
ATOM 1837 N N . ASN A 1 222 ? 48.051 15.068 -93.012 1.00 65.94 222 ASN A N 1
ATOM 1838 C CA . ASN A 1 222 ? 46.709 14.486 -92.903 1.00 65.94 222 ASN A CA 1
ATOM 1839 C C . ASN A 1 222 ? 46.664 13.203 -92.057 1.00 65.94 222 ASN A C 1
ATOM 1841 O O . ASN A 1 222 ? 45.661 12.943 -91.391 1.00 65.94 222 ASN A O 1
ATOM 1845 N N . LYS A 1 223 ? 47.729 12.390 -92.063 1.00 70.06 223 LYS A N 1
ATOM 1846 C CA . LYS A 1 223 ? 47.822 11.207 -91.194 1.00 70.06 223 LYS A CA 1
ATOM 1847 C C . LYS A 1 223 ? 47.957 11.613 -89.722 1.00 70.06 223 LYS A C 1
ATOM 1849 O O . LYS A 1 223 ? 47.211 11.092 -88.902 1.00 70.06 223 LYS A O 1
ATOM 1854 N N . ILE A 1 224 ? 48.826 12.581 -89.424 1.00 68.12 224 ILE A N 1
ATOM 1855 C CA . ILE A 1 224 ? 49.024 13.123 -88.070 1.00 68.12 224 ILE A CA 1
ATOM 1856 C C . ILE A 1 224 ? 47.745 13.799 -87.563 1.00 68.12 224 ILE A C 1
ATOM 1858 O O . ILE A 1 224 ? 47.322 13.525 -86.447 1.00 68.12 224 ILE A O 1
ATOM 1862 N N . ALA A 1 225 ? 47.071 14.603 -88.392 1.00 69.06 225 ALA A N 1
ATOM 1863 C CA . ALA A 1 225 ? 45.815 15.252 -88.014 1.00 69.06 225 ALA A CA 1
ATOM 1864 C C . ALA A 1 225 ? 44.725 14.231 -87.640 1.00 69.06 225 ALA A C 1
ATOM 1866 O O . ALA A 1 225 ? 44.097 14.346 -86.596 1.00 69.06 225 ALA A O 1
ATOM 1867 N N . ARG A 1 226 ? 44.557 13.161 -88.432 1.00 72.50 226 ARG A N 1
ATOM 1868 C CA . ARG A 1 226 ? 43.585 12.093 -88.124 1.00 72.50 226 ARG A CA 1
ATOM 1869 C C . ARG A 1 226 ? 43.930 11.308 -86.861 1.00 72.50 226 ARG A C 1
ATOM 1871 O O . ARG A 1 226 ? 43.032 10.779 -86.207 1.00 72.50 226 ARG A O 1
ATOM 1878 N N . GLU A 1 227 ? 45.216 11.159 -86.568 1.00 71.75 227 GLU A N 1
ATOM 1879 C CA . GLU A 1 227 ? 45.694 10.472 -85.373 1.00 71.75 227 GLU A CA 1
ATOM 1880 C C . GLU A 1 227 ? 45.497 11.342 -84.126 1.00 71.75 227 GLU A C 1
ATOM 1882 O O . GLU A 1 227 ? 44.968 10.847 -83.131 1.00 71.75 227 GLU A O 1
ATOM 1887 N N . ASN A 1 228 ? 45.756 12.648 -84.224 1.00 69.94 228 ASN A N 1
ATOM 1888 C CA . ASN A 1 228 ? 45.435 13.624 -83.182 1.00 69.94 228 ASN A CA 1
ATOM 1889 C C . ASN A 1 228 ? 43.925 13.704 -82.924 1.00 69.94 228 ASN A C 1
ATOM 1891 O O . ASN A 1 228 ? 43.516 13.537 -81.781 1.00 69.94 228 ASN A O 1
ATOM 1895 N N . ASP A 1 229 ? 43.082 13.772 -83.960 1.00 75.44 229 ASP A N 1
ATOM 1896 C CA . ASP A 1 229 ? 41.617 13.739 -83.802 1.00 75.44 229 ASP A CA 1
ATOM 1897 C C . ASP A 1 229 ? 41.122 12.448 -83.121 1.00 75.44 229 ASP A C 1
ATOM 1899 O O . ASP A 1 229 ? 40.054 12.394 -82.505 1.00 75.44 229 ASP A O 1
ATOM 1903 N N . ARG A 1 230 ? 41.831 11.324 -83.298 1.00 75.44 230 ARG A N 1
ATOM 1904 C CA . ARG A 1 230 ? 41.513 10.069 -82.596 1.00 75.44 230 ARG A CA 1
ATOM 1905 C C . ARG A 1 230 ? 41.945 10.136 -81.136 1.00 75.44 230 ARG A C 1
ATOM 1907 O O . ARG A 1 230 ? 41.141 9.758 -80.287 1.00 75.44 230 ARG A O 1
ATOM 1914 N N . LYS A 1 231 ? 43.158 10.619 -80.853 1.00 71.81 231 LYS A N 1
ATOM 1915 C CA . LYS A 1 231 ? 43.673 10.804 -79.488 1.00 71.81 231 LYS A CA 1
ATOM 1916 C C . LYS A 1 231 ? 42.788 11.772 -78.695 1.00 71.81 231 LYS A C 1
ATOM 1918 O O . LYS A 1 231 ? 42.356 11.432 -77.602 1.00 71.81 231 LYS A O 1
ATOM 1923 N N . GLU A 1 232 ? 42.414 12.903 -79.281 1.00 73.62 232 GLU A N 1
ATOM 1924 C CA . GLU A 1 232 ? 41.579 13.928 -78.646 1.00 73.62 232 GLU A CA 1
ATOM 1925 C C . GLU A 1 232 ? 40.183 13.387 -78.296 1.00 73.62 232 GLU A C 1
ATOM 1927 O O . GLU A 1 232 ? 39.699 13.563 -77.181 1.00 73.62 232 GLU A O 1
ATOM 1932 N N . ARG A 1 233 ? 39.579 12.577 -79.179 1.00 74.62 233 ARG A N 1
ATOM 1933 C CA . ARG A 1 233 ? 38.331 11.856 -78.863 1.00 74.62 233 ARG A CA 1
ATOM 1934 C C . ARG A 1 233 ? 38.477 10.832 -77.737 1.00 74.62 233 ARG A C 1
ATOM 1936 O O . ARG A 1 233 ? 37.497 10.569 -77.043 1.00 74.62 233 ARG A O 1
ATOM 1943 N N . VAL A 1 234 ? 39.645 10.209 -77.582 1.00 75.56 234 VAL A N 1
ATOM 1944 C CA . VAL A 1 234 ? 39.911 9.280 -76.473 1.00 75.56 234 VAL A CA 1
ATOM 1945 C C . VAL A 1 234 ? 40.089 10.049 -75.166 1.00 75.56 234 VAL A C 1
ATOM 1947 O O . VAL A 1 234 ? 39.499 9.643 -74.170 1.00 75.56 234 VAL A O 1
ATOM 1950 N N . ILE A 1 235 ? 40.809 11.174 -75.181 1.00 69.25 235 ILE A N 1
ATOM 1951 C CA . ILE A 1 235 ? 40.992 12.055 -74.017 1.00 69.25 235 ILE A CA 1
ATOM 1952 C C . ILE A 1 235 ? 39.636 12.554 -73.515 1.00 69.25 235 ILE A C 1
ATOM 1954 O O . ILE A 1 235 ? 39.283 12.294 -72.372 1.00 69.25 235 ILE A O 1
ATOM 1958 N N . VAL A 1 236 ? 38.802 13.113 -74.398 1.00 75.44 236 VAL A N 1
ATOM 1959 C CA . VAL A 1 236 ? 37.458 13.596 -74.028 1.00 75.44 236 VAL A CA 1
ATOM 1960 C C . VAL A 1 236 ? 36.590 12.483 -73.420 1.00 75.44 236 VAL A C 1
ATOM 1962 O O . VAL A 1 236 ? 35.829 12.726 -72.485 1.00 75.44 236 VAL A O 1
ATOM 1965 N N . LYS A 1 237 ? 36.703 11.240 -73.912 1.00 77.69 237 LYS A N 1
ATOM 1966 C CA . LYS A 1 237 ? 35.990 10.088 -73.328 1.00 77.69 237 LYS A CA 1
ATOM 1967 C C . LYS A 1 237 ? 36.532 9.690 -71.955 1.00 77.69 237 LYS A C 1
ATOM 1969 O O . LYS A 1 237 ? 35.746 9.305 -71.093 1.00 77.69 237 LYS A O 1
ATOM 1974 N N . LEU A 1 238 ? 37.848 9.743 -71.759 1.00 71.38 238 LEU A N 1
ATOM 1975 C CA . LEU A 1 238 ? 38.468 9.455 -70.466 1.00 71.38 238 LEU A CA 1
ATOM 1976 C C . LEU A 1 238 ? 38.096 10.520 -69.431 1.00 71.38 238 LEU A C 1
ATOM 1978 O O . LEU A 1 238 ? 37.709 10.145 -68.328 1.00 71.38 238 LEU A O 1
ATOM 1982 N N . ASP A 1 239 ? 38.104 11.799 -69.806 1.00 73.25 239 ASP A N 1
ATOM 1983 C CA . ASP A 1 239 ? 37.699 12.912 -68.939 1.00 73.25 239 ASP A CA 1
ATOM 1984 C C . ASP A 1 239 ? 36.222 12.817 -68.544 1.00 73.25 239 ASP A C 1
ATOM 1986 O O . ASP A 1 239 ? 35.875 12.985 -67.374 1.00 73.25 239 ASP A O 1
ATOM 1990 N N . ALA A 1 240 ? 35.345 12.476 -69.495 1.00 77.69 240 ALA A N 1
ATOM 1991 C CA . ALA A 1 240 ? 33.928 12.252 -69.215 1.00 77.69 240 ALA A CA 1
ATOM 1992 C C . ALA A 1 240 ? 33.713 11.088 -68.231 1.00 77.69 240 ALA A C 1
ATOM 1994 O O . ALA A 1 240 ? 32.974 11.238 -67.257 1.00 77.69 240 ALA A O 1
ATOM 1995 N N . ASN A 1 241 ? 34.405 9.960 -68.434 1.00 77.12 241 ASN A N 1
ATOM 1996 C CA . ASN A 1 241 ? 34.339 8.812 -67.527 1.00 77.12 241 ASN A CA 1
ATOM 1997 C C . ASN A 1 241 ? 34.916 9.135 -66.136 1.00 77.12 241 ASN A C 1
ATOM 1999 O O . ASN A 1 241 ? 34.390 8.667 -65.126 1.00 77.12 241 ASN A O 1
ATOM 2003 N N . LEU A 1 242 ? 35.988 9.932 -66.062 1.00 73.56 242 LEU A N 1
ATOM 2004 C CA . LEU A 1 242 ? 36.578 10.405 -64.806 1.00 73.56 242 LEU A CA 1
ATOM 2005 C C . LEU A 1 242 ? 35.607 11.301 -64.041 1.00 73.56 242 LEU A C 1
ATOM 2007 O O . LEU A 1 242 ? 35.394 11.101 -62.844 1.00 73.56 242 LEU A O 1
ATOM 2011 N N . ALA A 1 243 ? 34.978 12.253 -64.728 1.00 75.75 243 ALA A N 1
ATOM 2012 C CA . ALA A 1 243 ? 33.973 13.124 -64.135 1.00 75.75 243 ALA A CA 1
ATOM 2013 C C . ALA A 1 243 ? 32.764 12.325 -63.617 1.00 75.75 243 ALA A C 1
ATOM 2015 O O . ALA A 1 243 ? 32.277 12.589 -62.517 1.00 75.75 243 ALA A O 1
ATOM 2016 N N . GLU A 1 244 ? 32.306 11.318 -64.367 1.00 83.31 244 GLU A N 1
ATOM 2017 C CA . GLU A 1 244 ? 31.217 10.429 -63.950 1.00 83.31 244 GLU A CA 1
ATOM 2018 C C . GLU A 1 244 ? 31.596 9.599 -62.716 1.00 83.31 244 GLU A C 1
ATOM 2020 O O . GLU A 1 244 ? 30.872 9.619 -61.719 1.00 83.31 244 GLU A O 1
ATOM 2025 N N . LYS A 1 245 ? 32.773 8.956 -62.715 1.00 75.19 245 LYS A N 1
ATOM 2026 C CA . LYS A 1 245 ? 33.251 8.180 -61.557 1.00 75.19 245 LYS A CA 1
ATOM 2027 C C . LYS A 1 245 ? 33.485 9.038 -60.319 1.00 75.19 245 LYS A C 1
ATOM 2029 O O . LYS A 1 245 ? 33.223 8.583 -59.209 1.00 75.19 245 LYS A O 1
ATOM 2034 N N . THR A 1 246 ? 33.919 10.282 -60.497 1.00 72.88 246 THR A N 1
ATOM 2035 C CA . THR A 1 246 ? 34.082 11.236 -59.393 1.00 72.88 246 THR A CA 1
ATOM 2036 C C . THR A 1 246 ? 32.727 11.597 -58.781 1.00 72.88 246 THR A C 1
ATOM 2038 O O . THR A 1 246 ? 32.586 11.575 -57.562 1.00 72.88 246 THR A O 1
ATOM 2041 N N . ARG A 1 247 ? 31.695 11.839 -59.605 1.00 82.00 247 ARG A N 1
ATOM 2042 C CA . ARG A 1 247 ? 30.324 12.081 -59.117 1.00 82.00 247 ARG A CA 1
ATOM 2043 C C . ARG A 1 247 ? 29.721 10.871 -58.408 1.00 82.00 247 ARG A C 1
ATOM 2045 O O . ARG A 1 247 ? 29.061 11.044 -57.390 1.00 82.00 247 ARG A O 1
ATOM 2052 N N . GLU A 1 248 ? 29.927 9.658 -58.923 1.00 78.56 248 GLU A N 1
ATOM 2053 C CA . GLU A 1 248 ? 29.473 8.434 -58.247 1.00 78.56 248 GLU A CA 1
ATOM 2054 C C . GLU A 1 248 ? 30.108 8.298 -56.856 1.00 78.56 248 GLU A C 1
ATOM 2056 O O . GLU A 1 248 ? 29.401 8.030 -55.883 1.00 78.56 248 GLU A O 1
ATOM 2061 N N . LEU A 1 249 ? 31.419 8.540 -56.746 1.00 71.75 249 LEU A N 1
ATOM 2062 C CA . LEU A 1 249 ? 32.125 8.513 -55.466 1.00 71.75 249 LEU A CA 1
ATOM 2063 C C . LEU A 1 249 ? 31.603 9.588 -54.506 1.00 71.75 249 LEU A C 1
ATOM 2065 O O . LEU A 1 249 ? 31.320 9.268 -53.351 1.00 71.75 249 LEU A O 1
ATOM 2069 N N . GLU A 1 250 ? 31.387 10.817 -54.977 1.00 79.25 250 GLU A N 1
ATOM 2070 C CA . GLU A 1 250 ? 30.822 11.900 -54.159 1.00 79.25 250 GLU A CA 1
ATOM 2071 C C . GLU A 1 250 ? 29.410 11.547 -53.654 1.00 79.25 250 GLU A C 1
ATOM 2073 O O . GLU A 1 250 ? 29.126 11.659 -52.464 1.00 79.25 250 GLU A O 1
ATOM 2078 N N . ASN A 1 251 ? 28.550 10.994 -54.517 1.00 82.62 251 ASN A N 1
ATOM 2079 C CA . ASN A 1 251 ? 27.211 10.544 -54.128 1.00 82.62 251 ASN A CA 1
ATOM 2080 C C . ASN A 1 251 ? 27.260 9.433 -53.065 1.00 82.62 251 ASN A C 1
ATOM 2082 O O . ASN A 1 251 ? 26.483 9.451 -52.106 1.00 82.62 251 ASN A O 1
ATOM 2086 N N . THR A 1 252 ? 28.173 8.462 -53.205 1.00 71.44 252 THR A N 1
ATOM 2087 C CA . THR A 1 252 ? 28.342 7.409 -52.188 1.00 71.44 252 THR A CA 1
ATOM 2088 C C . THR A 1 252 ? 28.865 7.968 -50.867 1.00 71.44 252 THR A C 1
ATOM 2090 O O . THR A 1 252 ? 28.373 7.578 -49.806 1.00 71.44 252 THR A O 1
ATOM 2093 N N . ARG A 1 253 ? 29.797 8.928 -50.916 1.00 75.81 253 ARG A N 1
ATOM 2094 C CA . ARG A 1 253 ? 30.310 9.644 -49.744 1.00 75.81 253 ARG A CA 1
ATOM 2095 C C . ARG A 1 253 ? 29.187 10.368 -49.008 1.00 75.81 253 ARG A C 1
ATOM 2097 O O . ARG A 1 253 ? 29.032 10.170 -47.805 1.00 75.81 253 ARG A O 1
ATOM 2104 N N . GLU A 1 254 ? 28.370 11.143 -49.719 1.00 81.44 254 GLU A N 1
ATOM 2105 C CA . GLU A 1 254 ? 27.235 11.853 -49.127 1.00 81.44 254 GLU A CA 1
ATOM 2106 C C . GLU A 1 254 ? 26.235 10.901 -48.460 1.00 81.44 254 GLU A C 1
ATOM 2108 O O . GLU A 1 254 ? 25.771 11.168 -47.347 1.00 81.44 254 GLU A O 1
ATOM 2113 N N . LEU A 1 255 ? 25.905 9.782 -49.113 1.00 76.75 255 LEU A N 1
ATOM 2114 C CA . LEU A 1 255 ? 24.981 8.784 -48.569 1.00 76.75 255 LEU A CA 1
ATOM 2115 C C . LEU A 1 255 ? 25.506 8.183 -47.258 1.00 76.75 255 LEU A C 1
ATOM 2117 O O . LEU A 1 255 ? 24.756 8.024 -46.290 1.00 76.75 255 LEU A O 1
ATOM 2121 N N . MET A 1 256 ? 26.802 7.884 -47.199 1.00 65.12 256 MET A N 1
ATOM 2122 C CA . MET A 1 256 ? 27.432 7.371 -45.986 1.00 65.12 256 MET A CA 1
ATOM 2123 C C . MET A 1 256 ? 27.510 8.418 -44.885 1.00 65.12 256 MET A C 1
ATOM 2125 O O . MET A 1 256 ? 27.205 8.101 -43.739 1.00 65.12 256 MET A O 1
ATOM 2129 N N . GLU A 1 257 ? 27.845 9.668 -45.205 1.00 73.88 257 GLU A N 1
ATOM 2130 C CA . GLU A 1 257 ? 27.832 10.746 -44.217 1.00 73.88 257 GLU A CA 1
ATOM 2131 C C . GLU A 1 257 ? 26.435 10.938 -43.611 1.00 73.88 257 GLU A C 1
ATOM 2133 O O . GLU A 1 257 ? 26.313 11.118 -42.397 1.00 73.88 257 GLU A O 1
ATOM 2138 N N . ARG A 1 258 ? 25.371 10.859 -44.424 1.00 79.38 258 ARG A N 1
ATOM 2139 C CA . ARG A 1 258 ? 23.983 10.879 -43.929 1.00 79.38 258 ARG A CA 1
ATOM 2140 C C . ARG A 1 258 ? 23.705 9.688 -43.011 1.00 79.38 258 ARG A C 1
ATOM 2142 O O . ARG A 1 258 ? 23.244 9.896 -41.892 1.00 79.38 258 ARG A O 1
ATOM 2149 N N . THR A 1 259 ? 24.085 8.481 -43.425 1.00 69.69 259 THR A N 1
ATOM 2150 C CA . THR A 1 259 ? 23.902 7.251 -42.631 1.00 69.69 259 THR A CA 1
ATOM 2151 C C . THR A 1 259 ? 24.629 7.330 -41.283 1.00 69.69 259 THR A C 1
ATOM 2153 O O . THR A 1 259 ? 24.054 7.031 -40.239 1.00 69.69 259 THR A O 1
ATOM 2156 N N . VAL A 1 260 ? 25.878 7.805 -41.268 1.00 67.06 260 VAL A N 1
ATOM 2157 C CA . VAL A 1 260 ? 26.668 7.978 -40.038 1.00 67.06 260 VAL A CA 1
ATOM 2158 C C . VAL A 1 260 ? 26.049 9.040 -39.127 1.00 67.06 260 VAL A C 1
ATOM 2160 O O . VAL A 1 260 ? 26.025 8.859 -37.908 1.00 67.06 260 VAL A O 1
ATOM 2163 N N . ARG A 1 261 ? 25.533 10.149 -39.678 1.00 74.12 261 ARG A N 1
ATOM 2164 C CA . ARG A 1 261 ? 24.824 11.172 -38.886 1.00 74.12 261 ARG A CA 1
ATOM 2165 C C . ARG A 1 261 ? 23.554 10.605 -38.248 1.00 74.12 261 ARG A C 1
ATOM 2167 O O . ARG A 1 261 ? 23.326 10.850 -37.064 1.00 74.12 261 ARG A O 1
ATOM 2174 N N . GLU A 1 262 ? 22.768 9.832 -38.993 1.00 74.50 262 GLU A N 1
ATOM 2175 C CA . GLU A 1 262 ? 21.561 9.175 -38.479 1.00 74.50 262 GLU A CA 1
ATOM 2176 C C . GLU A 1 262 ? 21.883 8.172 -37.367 1.00 74.50 262 GLU A C 1
ATOM 2178 O O . GLU A 1 262 ? 21.265 8.218 -36.304 1.00 74.50 262 GLU A O 1
ATOM 2183 N N . GLU A 1 263 ? 22.890 7.315 -37.550 1.00 65.56 263 GLU A N 1
ATOM 2184 C CA . GLU A 1 263 ? 23.284 6.344 -36.522 1.00 65.56 263 GLU A CA 1
ATOM 2185 C C . GLU A 1 263 ? 23.861 7.013 -35.269 1.00 65.56 263 GLU A C 1
ATOM 2187 O O . GLU A 1 263 ? 23.534 6.614 -34.150 1.00 65.56 263 GLU A O 1
ATOM 2192 N N . ARG A 1 264 ? 24.640 8.094 -35.419 1.00 68.69 264 ARG A N 1
ATOM 2193 C CA . ARG A 1 264 ? 25.078 8.913 -34.274 1.00 68.69 264 ARG A CA 1
ATOM 2194 C C . ARG A 1 264 ? 23.889 9.510 -33.526 1.00 68.69 264 ARG A C 1
ATOM 2196 O O . ARG A 1 264 ? 23.869 9.469 -32.300 1.00 68.69 264 ARG A O 1
ATOM 2203 N N . SER A 1 265 ? 22.888 10.018 -34.245 1.00 79.38 265 SER A N 1
ATOM 2204 C CA . SER A 1 265 ? 21.665 10.551 -33.638 1.00 79.38 265 SER A CA 1
ATOM 2205 C C . SER A 1 265 ? 20.897 9.475 -32.861 1.00 79.38 265 SER A C 1
ATOM 2207 O O . SER A 1 265 ? 20.547 9.699 -31.700 1.00 79.38 265 SER A O 1
ATOM 2209 N N . LYS A 1 266 ? 20.711 8.282 -33.446 1.00 71.31 266 LYS A N 1
ATOM 2210 C CA . LYS A 1 266 ? 20.075 7.135 -32.775 1.00 71.31 266 LYS A CA 1
ATOM 2211 C C . LYS A 1 266 ? 20.843 6.709 -31.524 1.00 71.31 266 LYS A C 1
ATOM 2213 O O . LYS A 1 266 ? 20.223 6.492 -30.487 1.00 71.31 266 LYS A O 1
ATOM 2218 N N . ARG A 1 267 ? 22.177 6.644 -31.594 1.00 66.94 267 ARG A N 1
ATOM 2219 C CA . ARG A 1 267 ? 23.032 6.329 -30.440 1.00 66.94 267 ARG A CA 1
ATOM 2220 C C . ARG A 1 267 ? 22.845 7.342 -29.314 1.00 66.94 267 ARG A C 1
ATOM 2222 O O . ARG A 1 267 ? 22.577 6.944 -28.186 1.00 66.94 267 ARG A O 1
ATOM 2229 N N . THR A 1 268 ? 22.925 8.639 -29.612 1.00 73.62 268 THR A N 1
ATOM 2230 C CA . THR A 1 268 ? 22.700 9.687 -28.605 1.00 73.62 268 THR A CA 1
ATOM 2231 C C . THR A 1 268 ? 21.301 9.585 -27.994 1.00 73.62 268 THR A C 1
ATOM 2233 O O . THR A 1 268 ? 21.132 9.797 -26.794 1.00 73.62 268 THR A O 1
ATOM 2236 N N . GLN A 1 269 ? 20.286 9.230 -28.788 1.00 73.31 269 GLN A N 1
ATOM 2237 C CA . GLN A 1 269 ? 18.938 9.004 -28.273 1.00 73.31 269 GLN A CA 1
ATOM 2238 C C . GLN A 1 269 ? 18.869 7.784 -27.340 1.00 73.31 269 GLN A C 1
ATOM 2240 O O . GLN A 1 269 ? 18.2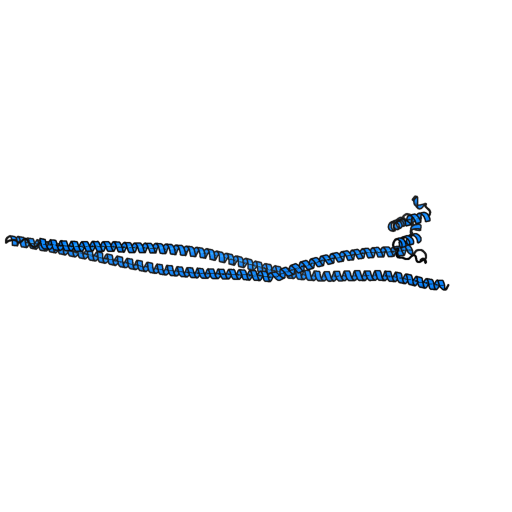48 7.874 -26.282 1.00 73.31 269 GLN A O 1
ATOM 2245 N N . LEU A 1 270 ? 19.521 6.667 -27.679 1.00 66.62 270 LEU A N 1
ATOM 2246 C CA . LEU A 1 270 ? 19.593 5.499 -26.795 1.00 66.62 270 LEU A CA 1
ATOM 2247 C C . LEU A 1 270 ? 20.362 5.788 -25.503 1.00 66.62 270 LEU A C 1
ATOM 2249 O O . LEU A 1 270 ? 19.924 5.360 -24.440 1.00 66.62 270 LEU A O 1
ATOM 2253 N N . GLU A 1 271 ? 21.463 6.538 -25.566 1.00 71.69 271 GLU A N 1
ATOM 2254 C CA . GLU A 1 271 ? 22.225 6.958 -24.382 1.00 71.69 271 GLU A CA 1
ATOM 2255 C C . GLU A 1 271 ? 21.363 7.811 -23.438 1.00 71.69 271 GLU A C 1
ATOM 2257 O O . GLU A 1 271 ? 21.355 7.577 -22.229 1.00 71.69 271 GLU A O 1
ATOM 2262 N N . ARG A 1 272 ? 20.571 8.747 -23.984 1.00 79.81 272 ARG A N 1
ATOM 2263 C CA . ARG A 1 272 ? 19.585 9.515 -23.204 1.00 79.81 272 ARG A CA 1
ATOM 2264 C C . ARG A 1 272 ? 18.528 8.610 -22.583 1.00 79.81 272 ARG A C 1
ATOM 2266 O O . ARG A 1 272 ? 18.293 8.708 -21.384 1.00 79.81 272 ARG A O 1
ATOM 2273 N N . ASN A 1 273 ? 17.940 7.708 -23.371 1.00 71.69 273 ASN A N 1
ATOM 2274 C CA . ASN A 1 273 ? 16.935 6.769 -22.877 1.00 71.69 273 ASN A CA 1
ATOM 2275 C C . ASN A 1 273 ? 17.503 5.892 -21.748 1.00 71.69 273 ASN A C 1
ATOM 2277 O O . ASN A 1 273 ? 16.842 5.725 -20.729 1.00 71.69 273 ASN A O 1
ATOM 2281 N N . MET A 1 274 ? 18.734 5.382 -21.883 1.00 69.19 274 MET A N 1
ATOM 2282 C CA . MET A 1 274 ? 19.405 4.623 -20.823 1.00 69.19 274 MET A CA 1
ATOM 2283 C C . MET A 1 274 ? 19.661 5.459 -19.571 1.00 69.19 274 MET A C 1
ATOM 2285 O O . MET A 1 274 ? 19.477 4.946 -18.472 1.00 69.19 274 MET A O 1
ATOM 2289 N N . MET A 1 275 ? 20.090 6.718 -19.706 1.00 75.81 275 MET A N 1
ATOM 2290 C CA . MET A 1 275 ? 20.260 7.603 -18.549 1.00 75.81 275 MET A CA 1
ATOM 2291 C C . MET A 1 275 ? 18.937 7.796 -17.805 1.00 75.81 275 MET A C 1
ATOM 2293 O O . MET A 1 275 ? 18.902 7.622 -16.590 1.00 75.81 275 MET A O 1
ATOM 2297 N N . THR A 1 276 ? 17.842 8.063 -18.523 1.00 75.56 276 THR A N 1
ATOM 2298 C CA . THR A 1 276 ? 16.505 8.178 -17.922 1.00 75.56 276 THR A CA 1
ATOM 2299 C C . THR A 1 276 ? 16.079 6.884 -17.229 1.00 75.56 276 THR A C 1
ATOM 2301 O O . THR A 1 276 ? 15.563 6.926 -16.118 1.00 75.56 276 THR A O 1
ATOM 2304 N N . LEU A 1 277 ? 16.326 5.728 -17.846 1.00 67.69 277 LEU A N 1
ATOM 2305 C CA . LEU A 1 277 ? 15.949 4.433 -17.276 1.00 67.69 277 LEU A CA 1
ATOM 2306 C C . LEU A 1 277 ? 16.796 4.070 -16.051 1.00 67.69 277 LEU A C 1
ATOM 2308 O O . LEU A 1 277 ? 16.268 3.542 -15.080 1.00 67.69 277 LEU A O 1
ATOM 2312 N N . ASN A 1 278 ? 18.094 4.387 -16.062 1.00 68.38 278 ASN A N 1
ATOM 2313 C CA . ASN A 1 278 ? 18.963 4.221 -14.897 1.00 68.38 278 ASN A CA 1
ATOM 2314 C C . ASN A 1 278 ? 18.516 5.119 -13.741 1.00 68.38 278 ASN A C 1
ATOM 2316 O O . ASN A 1 278 ? 18.457 4.644 -12.612 1.00 68.38 278 ASN A O 1
ATOM 2320 N N . GLN A 1 279 ? 18.141 6.368 -14.025 1.00 81.69 279 GLN A N 1
ATOM 2321 C CA . GLN A 1 279 ? 17.583 7.270 -13.021 1.00 81.69 279 GLN A CA 1
ATOM 2322 C C . GLN A 1 279 ? 16.271 6.719 -12.444 1.00 81.69 279 GLN A C 1
ATOM 2324 O O . GLN A 1 279 ? 16.106 6.672 -11.230 1.00 81.69 279 GLN A O 1
ATOM 2329 N N . GLN A 1 280 ? 15.359 6.228 -13.290 1.00 65.50 280 GLN A N 1
ATOM 2330 C CA . GLN A 1 280 ? 14.129 5.573 -12.830 1.00 65.50 280 GLN A CA 1
ATOM 2331 C C . GLN A 1 280 ? 14.417 4.329 -11.982 1.00 65.50 280 GLN A C 1
ATOM 2333 O O . GLN A 1 280 ? 13.732 4.088 -10.993 1.00 65.50 280 GLN A O 1
ATOM 2338 N N . LEU A 1 281 ? 15.428 3.539 -12.346 1.00 65.75 281 LEU A N 1
ATOM 2339 C CA . LEU A 1 281 ? 15.832 2.354 -11.594 1.00 65.75 281 LEU A CA 1
ATOM 2340 C C . LEU A 1 281 ? 16.401 2.726 -10.220 1.00 65.75 281 LEU A C 1
ATOM 2342 O O . LEU A 1 281 ? 16.085 2.064 -9.235 1.00 65.75 281 LEU A O 1
ATOM 2346 N N . GLU A 1 282 ? 17.210 3.781 -10.146 1.00 76.88 282 GLU A N 1
ATOM 2347 C CA . GLU A 1 282 ? 17.756 4.316 -8.897 1.00 76.88 282 GLU A CA 1
ATOM 2348 C C . GLU A 1 282 ? 16.634 4.859 -8.003 1.00 76.88 282 GLU A C 1
ATOM 2350 O O . GLU A 1 282 ? 16.504 4.436 -6.857 1.00 76.88 282 GLU A O 1
ATOM 2355 N N . GLU A 1 283 ? 15.725 5.667 -8.558 1.00 75.88 283 GLU A N 1
ATOM 2356 C CA . GLU A 1 283 ? 14.541 6.154 -7.844 1.00 75.88 283 GLU A CA 1
ATOM 2357 C C . GLU A 1 283 ? 13.643 5.014 -7.347 1.00 75.88 283 GLU A C 1
ATOM 2359 O O . GLU A 1 283 ? 13.148 5.065 -6.220 1.00 75.88 283 GLU A O 1
ATOM 2364 N N . ASN A 1 284 ? 13.424 3.981 -8.162 1.00 58.97 284 ASN A N 1
ATOM 2365 C CA . ASN A 1 284 ? 12.621 2.820 -7.780 1.00 58.97 284 ASN A CA 1
ATOM 2366 C C . ASN A 1 284 ? 13.323 1.971 -6.717 1.00 58.97 284 ASN A C 1
ATOM 2368 O O . ASN A 1 284 ? 12.666 1.508 -5.788 1.00 58.97 284 ASN A O 1
ATOM 2372 N N . THR A 1 285 ? 14.645 1.816 -6.799 1.00 64.88 285 THR A N 1
ATOM 2373 C CA . THR A 1 285 ? 15.448 1.121 -5.780 1.00 64.88 285 THR A CA 1
ATOM 2374 C C . THR A 1 285 ? 15.393 1.873 -4.452 1.00 64.88 285 THR A C 1
ATOM 2376 O O . THR A 1 285 ? 15.160 1.275 -3.404 1.00 64.88 285 THR A O 1
ATOM 2379 N N . ASP A 1 286 ? 15.510 3.197 -4.484 1.00 72.38 286 ASP A N 1
ATOM 2380 C CA . ASP A 1 286 ? 15.380 4.045 -3.303 1.00 72.38 286 ASP A CA 1
ATOM 2381 C C . ASP A 1 286 ? 13.971 4.021 -2.711 1.00 72.38 286 ASP A C 1
ATOM 2383 O O . ASP A 1 286 ? 13.815 4.028 -1.486 1.00 72.38 286 ASP A O 1
ATOM 2387 N N . ARG A 1 287 ? 12.929 4.010 -3.554 1.00 65.50 287 ARG A N 1
ATOM 2388 C CA . ARG A 1 287 ? 11.540 3.836 -3.104 1.00 65.50 287 ARG A CA 1
ATOM 2389 C C . ARG A 1 287 ? 11.351 2.472 -2.460 1.00 65.50 287 ARG A C 1
ATOM 2391 O O . ARG A 1 287 ? 10.804 2.422 -1.363 1.00 65.50 287 ARG A O 1
ATOM 2398 N N . PHE A 1 288 ? 11.848 1.405 -3.084 1.00 58.50 288 PHE A N 1
ATOM 2399 C CA . PHE A 1 288 ? 11.795 0.053 -2.540 1.00 58.50 288 PHE A CA 1
ATOM 2400 C C . PHE A 1 288 ? 12.508 -0.038 -1.192 1.00 58.50 288 PHE A C 1
ATOM 2402 O O . PHE A 1 288 ? 11.935 -0.538 -0.233 1.00 58.50 288 PHE A O 1
ATOM 2409 N N . ASN A 1 289 ? 13.716 0.511 -1.072 1.00 59.41 289 ASN A N 1
ATOM 2410 C CA . ASN A 1 289 ? 14.469 0.507 0.182 1.00 59.41 289 ASN A CA 1
ATOM 2411 C C . ASN A 1 289 ? 13.745 1.295 1.282 1.00 59.41 289 ASN A C 1
ATOM 2413 O O . ASN A 1 289 ? 13.647 0.827 2.417 1.00 59.41 289 ASN A O 1
ATOM 2417 N N . ARG A 1 290 ? 13.177 2.464 0.952 1.00 66.50 290 ARG A N 1
ATOM 2418 C CA . ARG A 1 290 ? 12.359 3.251 1.889 1.00 66.50 290 ARG A CA 1
ATOM 2419 C C . ARG A 1 290 ? 11.084 2.517 2.300 1.00 66.50 290 ARG A C 1
ATOM 2421 O O . ARG A 1 290 ? 10.741 2.524 3.480 1.00 66.50 290 ARG A O 1
ATOM 2428 N N . GLN A 1 291 ? 10.400 1.873 1.356 1.00 56.44 291 GLN A N 1
ATOM 2429 C CA . GLN A 1 291 ? 9.204 1.077 1.625 1.00 56.44 291 GLN A CA 1
ATOM 2430 C C . GLN A 1 291 ? 9.536 -0.156 2.458 1.00 56.44 291 GLN A C 1
ATOM 2432 O O . GLN A 1 291 ? 8.882 -0.366 3.466 1.00 56.44 291 GLN A O 1
ATOM 2437 N N . SER A 1 292 ? 10.579 -0.909 2.118 1.00 51.06 292 SER A N 1
ATOM 2438 C CA . SER A 1 292 ? 11.059 -2.075 2.864 1.00 51.06 292 SER A CA 1
ATOM 2439 C C . SER A 1 292 ? 11.444 -1.706 4.299 1.00 51.06 292 SER A C 1
ATOM 2441 O O . SER A 1 292 ? 10.990 -2.340 5.250 1.00 51.06 292 SER A O 1
ATOM 2443 N N . HIS A 1 293 ? 12.174 -0.601 4.490 1.00 60.50 293 HIS A N 1
ATOM 2444 C CA . HIS A 1 293 ? 12.494 -0.099 5.826 1.00 60.50 293 HIS A CA 1
ATOM 2445 C C . HIS A 1 293 ? 11.237 0.338 6.596 1.00 60.50 293 HIS A C 1
ATOM 2447 O O . HIS A 1 293 ? 11.082 0.009 7.772 1.00 60.50 293 HIS A O 1
ATOM 2453 N N . SER A 1 294 ? 10.302 1.028 5.933 1.00 63.81 294 SER A N 1
ATOM 2454 C CA . SER A 1 294 ? 9.016 1.409 6.528 1.00 63.81 294 SER A CA 1
ATOM 2455 C C . SER A 1 294 ? 8.154 0.192 6.870 1.00 63.81 294 SER A C 1
ATOM 2457 O O . SER A 1 294 ? 7.539 0.176 7.932 1.00 63.81 294 SER A O 1
ATOM 2459 N N . MET A 1 295 ? 8.133 -0.842 6.027 1.00 57.66 295 MET A N 1
ATOM 2460 C CA . MET A 1 295 ? 7.433 -2.099 6.281 1.00 57.66 295 MET A CA 1
ATOM 2461 C C . MET A 1 295 ? 8.049 -2.831 7.468 1.00 57.66 295 MET A C 1
ATOM 2463 O O . MET A 1 295 ? 7.306 -3.253 8.345 1.00 57.66 295 MET A O 1
ATOM 2467 N N . GLY A 1 296 ? 9.380 -2.886 7.572 1.00 60.38 296 GLY A N 1
ATOM 2468 C CA . GLY A 1 296 ? 10.064 -3.439 8.743 1.00 60.38 296 GLY A CA 1
ATOM 2469 C C . GLY A 1 296 ? 9.712 -2.699 10.039 1.00 60.38 296 GLY A C 1
ATOM 2470 O O . GLY A 1 296 ? 9.396 -3.326 11.047 1.00 60.38 296 GLY A O 1
ATOM 2471 N N . GLN A 1 297 ? 9.675 -1.362 10.012 1.00 63.75 297 GLN A N 1
ATOM 2472 C CA . GLN A 1 297 ? 9.239 -0.554 11.161 1.00 63.75 297 GLN A CA 1
ATOM 2473 C C . GLN A 1 297 ? 7.754 -0.761 11.496 1.00 63.75 297 GLN A C 1
ATOM 2475 O O . GLN A 1 297 ? 7.389 -0.859 12.671 1.00 63.75 297 GLN A O 1
ATOM 2480 N N . ARG A 1 298 ? 6.886 -0.849 10.480 1.00 58.38 298 ARG A N 1
ATOM 2481 C CA . ARG A 1 298 ? 5.457 -1.145 10.655 1.00 58.38 298 ARG A CA 1
ATOM 2482 C C . ARG A 1 298 ? 5.263 -2.531 11.250 1.00 58.38 298 ARG A C 1
ATOM 2484 O O . ARG A 1 298 ? 4.494 -2.647 12.192 1.00 58.38 298 ARG A O 1
ATOM 2491 N N . GLN A 1 299 ? 5.991 -3.538 10.776 1.00 61.22 299 GLN A N 1
ATOM 2492 C CA . GLN A 1 299 ? 5.950 -4.904 11.293 1.00 61.22 299 GLN A CA 1
ATOM 2493 C C . GLN A 1 299 ? 6.388 -4.962 12.760 1.00 61.22 299 GLN A C 1
ATOM 2495 O O . GLN A 1 299 ? 5.665 -5.517 13.576 1.00 61.22 299 GLN A O 1
ATOM 2500 N N . GLN A 1 300 ? 7.486 -4.300 13.134 1.00 67.31 300 GLN A N 1
ATOM 2501 C CA . GLN A 1 300 ? 7.899 -4.198 14.542 1.00 67.31 300 GLN A CA 1
ATOM 2502 C C . GLN A 1 300 ? 6.853 -3.480 15.407 1.00 67.31 300 GLN A C 1
ATOM 2504 O O . GLN A 1 300 ? 6.586 -3.878 16.541 1.00 67.31 300 GLN A O 1
ATOM 2509 N N . THR A 1 301 ? 6.238 -2.423 14.871 1.00 63.81 301 THR A N 1
ATOM 2510 C CA . THR A 1 301 ? 5.161 -1.697 15.558 1.00 63.81 301 THR A CA 1
ATOM 2511 C C . THR A 1 301 ? 3.926 -2.581 15.724 1.00 63.81 301 THR A C 1
ATOM 2513 O O . THR A 1 301 ? 3.332 -2.594 16.794 1.00 63.81 301 THR A O 1
ATOM 2516 N N . LEU A 1 302 ? 3.565 -3.356 14.703 1.00 58.53 302 LEU A N 1
ATOM 2517 C CA . LEU A 1 302 ? 2.464 -4.314 14.724 1.00 58.53 302 LEU A CA 1
ATOM 2518 C C . LEU A 1 302 ? 2.714 -5.451 15.705 1.00 58.53 302 LEU A C 1
ATOM 2520 O O . LEU A 1 302 ? 1.837 -5.748 16.499 1.00 58.53 302 LEU A O 1
ATOM 2524 N N . GLU A 1 303 ? 3.904 -6.046 15.713 1.00 66.31 303 GLU A N 1
ATOM 2525 C CA . GLU A 1 303 ? 4.282 -7.074 16.688 1.00 66.31 303 GLU A CA 1
ATOM 2526 C C . GLU A 1 303 ? 4.187 -6.540 18.118 1.00 66.31 303 GLU A C 1
ATOM 2528 O O . GLU A 1 303 ? 3.674 -7.221 19.008 1.00 66.31 303 GLU A O 1
ATOM 2533 N N . LYS A 1 304 ? 4.622 -5.293 18.337 1.00 74.19 304 LYS A N 1
ATOM 2534 C CA . LYS A 1 304 ? 4.468 -4.619 19.625 1.00 74.19 304 LYS A CA 1
ATOM 2535 C C . LYS A 1 304 ? 2.994 -4.395 19.971 1.00 74.19 304 LYS A C 1
ATOM 2537 O O . LYS A 1 304 ? 2.592 -4.743 21.072 1.00 74.19 304 LYS A O 1
ATOM 2542 N N . LEU A 1 305 ? 2.186 -3.891 19.037 1.00 62.06 305 LEU A N 1
ATOM 2543 C CA . LEU A 1 305 ? 0.751 -3.671 19.240 1.00 62.06 305 LEU A CA 1
ATOM 2544 C C . LEU A 1 305 ? -0.004 -4.978 19.496 1.00 62.06 305 LEU A C 1
ATOM 2546 O O . LEU A 1 305 ? -0.813 -5.017 20.407 1.00 62.06 305 LEU A O 1
ATOM 2550 N N . ILE A 1 306 ? 0.293 -6.059 18.775 1.00 60.75 306 ILE A N 1
ATOM 2551 C CA . ILE A 1 306 ? -0.288 -7.392 18.998 1.00 60.75 306 ILE A CA 1
ATOM 2552 C C . ILE A 1 306 ? 0.106 -7.914 20.383 1.00 60.75 306 ILE A C 1
ATOM 2554 O O . ILE A 1 306 ? -0.710 -8.509 21.089 1.00 60.75 306 ILE A O 1
ATOM 2558 N N . LYS A 1 307 ? 1.348 -7.678 20.813 1.00 71.94 307 LYS A N 1
ATOM 2559 C CA . LYS A 1 307 ? 1.812 -8.071 22.145 1.00 71.94 307 LYS A CA 1
ATOM 2560 C C . LYS A 1 307 ? 1.124 -7.259 23.245 1.00 71.94 307 LYS A C 1
ATOM 2562 O O . LYS A 1 307 ? 0.626 -7.850 24.201 1.00 71.94 307 LYS A O 1
ATOM 2567 N N . ASP A 1 308 ? 1.025 -5.947 23.074 1.00 71.19 308 ASP A N 1
ATOM 2568 C CA . ASP A 1 308 ? 0.351 -5.042 24.005 1.00 71.19 308 ASP A CA 1
ATOM 2569 C C . ASP A 1 308 ? -1.164 -5.340 24.049 1.00 71.19 308 ASP A C 1
ATOM 2571 O O . ASP A 1 308 ? -1.750 -5.446 25.124 1.00 71.19 308 ASP A O 1
ATOM 2575 N N . GLU A 1 309 ? -1.798 -5.590 22.901 1.00 63.88 309 GLU A N 1
ATOM 2576 C CA . GLU A 1 309 ? -3.220 -5.931 22.791 1.00 63.88 309 GLU A CA 1
ATOM 2577 C C . GLU A 1 309 ? -3.515 -7.331 23.344 1.00 63.88 309 GLU A C 1
ATOM 2579 O O . GLU A 1 309 ? -4.513 -7.519 24.035 1.00 63.88 309 GLU A O 1
ATOM 2584 N N . SER A 1 310 ? -2.629 -8.313 23.148 1.00 65.25 310 SER A N 1
ATOM 2585 C CA . SER A 1 310 ? -2.779 -9.636 23.772 1.00 65.25 310 SER A CA 1
ATOM 2586 C C . SER A 1 310 ? -2.620 -9.579 25.296 1.00 65.25 310 SER A C 1
ATOM 2588 O O . SER A 1 310 ? -3.327 -10.294 26.013 1.00 65.25 310 SER A O 1
ATOM 2590 N N . GLN A 1 311 ? -1.764 -8.688 25.810 1.00 73.00 311 GLN A N 1
ATOM 2591 C CA . GLN A 1 311 ? -1.658 -8.408 27.239 1.00 73.00 311 GLN A CA 1
ATOM 2592 C C . GLN A 1 311 ? -2.935 -7.744 27.776 1.00 73.00 311 GLN A C 1
ATOM 2594 O O . GLN A 1 311 ? -3.496 -8.229 28.761 1.00 73.00 311 GLN A O 1
ATOM 2599 N N . VAL A 1 312 ? -3.439 -6.708 27.099 1.00 64.81 312 VAL A N 1
ATOM 2600 C CA . VAL A 1 312 ? -4.691 -6.017 27.455 1.00 64.81 312 VAL A CA 1
ATOM 2601 C C . VAL A 1 312 ? -5.885 -6.972 27.404 1.00 64.81 312 VAL A C 1
ATOM 2603 O O . VAL A 1 312 ? -6.693 -6.995 28.328 1.00 64.81 312 VAL A O 1
ATOM 2606 N N . ASN A 1 313 ? -5.977 -7.832 26.389 1.00 64.81 313 ASN A N 1
ATOM 2607 C CA . ASN A 1 313 ? -7.018 -8.857 26.275 1.00 64.81 313 ASN A CA 1
ATOM 2608 C C . ASN A 1 313 ? -6.897 -9.901 27.409 1.00 64.81 313 ASN A C 1
ATOM 2610 O O . ASN A 1 313 ? -7.894 -10.345 27.986 1.00 64.81 313 ASN A O 1
ATOM 2614 N N . GLY A 1 314 ? -5.669 -10.241 27.812 1.00 73.19 314 GLY A N 1
ATOM 2615 C CA . GLY A 1 314 ? -5.396 -11.059 28.995 1.00 73.19 314 GLY A CA 1
ATOM 2616 C C . GLY A 1 314 ? -5.856 -10.414 30.309 1.00 73.19 314 GLY A C 1
ATOM 2617 O O . GLY A 1 314 ? -6.415 -11.105 31.164 1.00 73.19 314 GLY A O 1
ATOM 2618 N N . GLU A 1 315 ? -5.653 -9.108 30.476 1.00 71.62 315 GLU A N 1
ATOM 2619 C CA . GLU A 1 315 ? -6.118 -8.331 31.633 1.00 71.62 315 GLU A CA 1
ATOM 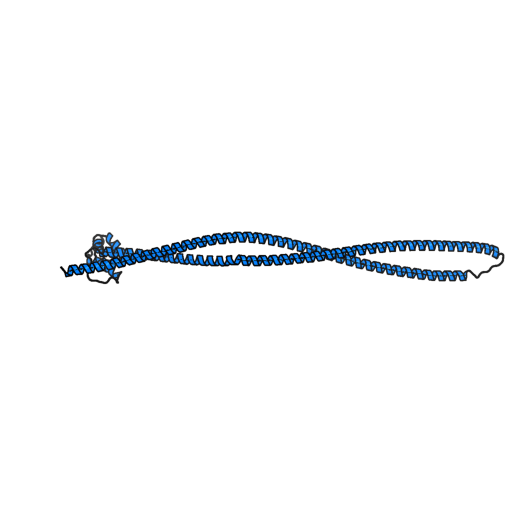2620 C C . GLU A 1 315 ? -7.645 -8.180 31.642 1.00 71.62 315 GLU A C 1
ATOM 2622 O O . GLU A 1 315 ? -8.275 -8.487 32.654 1.00 71.62 315 GLU A O 1
ATOM 2627 N N . LEU A 1 316 ? -8.262 -7.860 30.501 1.00 63.09 316 LEU A N 1
ATOM 2628 C CA . LEU A 1 316 ? -9.718 -7.818 30.325 1.00 63.09 316 LEU A CA 1
ATOM 2629 C C . LEU A 1 316 ? -10.373 -9.162 30.651 1.00 63.09 316 LEU A C 1
ATOM 2631 O O . LEU A 1 316 ? -11.372 -9.195 31.363 1.00 63.09 316 LEU A O 1
ATOM 2635 N N . LYS A 1 317 ? -9.794 -10.288 30.212 1.00 68.88 317 LYS A N 1
ATOM 2636 C CA . LYS A 1 317 ? -10.278 -11.631 30.583 1.00 68.88 317 LYS A CA 1
ATOM 2637 C C . LYS A 1 317 ? -10.174 -11.908 32.082 1.00 68.88 317 LYS A C 1
ATOM 2639 O O . LYS A 1 317 ? -11.021 -12.618 32.629 1.00 68.88 317 LYS A O 1
ATOM 2644 N N . LYS A 1 318 ? -9.129 -11.408 32.750 1.00 77.62 318 LYS A N 1
ATOM 2645 C CA . LYS A 1 318 ? -8.989 -11.535 34.209 1.00 77.62 318 LYS A CA 1
ATOM 2646 C C . LYS A 1 318 ? -10.044 -10.697 34.927 1.00 77.62 318 LYS A C 1
ATOM 2648 O O . LYS A 1 318 ? -10.660 -11.218 35.856 1.00 77.62 318 LYS A O 1
ATOM 2653 N N . GLU A 1 319 ? -10.285 -9.472 34.471 1.00 67.88 319 GLU A N 1
ATOM 2654 C CA . GLU A 1 319 ? -11.275 -8.576 35.072 1.00 67.88 319 GLU A CA 1
ATOM 2655 C C . GLU A 1 319 ? -12.708 -9.063 34.827 1.00 67.88 319 GLU A C 1
ATOM 2657 O O . GLU A 1 319 ? -13.500 -9.099 35.761 1.00 67.88 319 GLU A O 1
ATOM 2662 N N . LEU A 1 320 ? -13.009 -9.597 33.638 1.00 62.84 320 LEU A N 1
ATOM 2663 C CA . LEU A 1 320 ? -14.263 -10.306 33.346 1.00 62.84 320 LEU A CA 1
ATOM 2664 C C . LEU A 1 320 ? -14.505 -11.451 34.334 1.00 62.84 320 LEU A C 1
ATOM 2666 O O . LEU A 1 320 ? -15.542 -11.502 34.990 1.00 62.84 320 LEU A O 1
ATOM 2670 N N . LYS A 1 321 ? -13.512 -12.331 34.524 1.00 78.00 321 LYS A N 1
ATOM 2671 C CA . LYS A 1 321 ? -13.608 -13.423 35.508 1.00 78.00 321 LYS A CA 1
ATOM 2672 C C . LYS A 1 321 ? -13.742 -12.920 36.943 1.00 78.00 321 LYS A C 1
ATOM 2674 O O . LYS A 1 321 ? -14.307 -13.624 37.780 1.00 78.00 321 LYS A O 1
ATOM 2679 N N . ARG A 1 322 ? -13.167 -11.762 37.275 1.00 84.88 322 ARG A N 1
ATOM 2680 C CA . ARG A 1 322 ? -13.306 -11.148 38.599 1.00 84.88 322 ARG A CA 1
ATOM 2681 C C . ARG A 1 322 ? -14.730 -10.631 38.797 1.00 84.88 322 ARG A C 1
ATOM 2683 O O . ARG A 1 322 ? -15.343 -11.013 39.791 1.00 84.88 322 ARG A O 1
ATOM 2690 N N . LEU A 1 323 ? -15.251 -9.854 37.849 1.00 66.38 323 LEU A N 1
ATOM 2691 C CA . LEU A 1 323 ? -16.611 -9.314 37.873 1.00 66.38 323 LEU A CA 1
ATOM 2692 C C . LEU A 1 323 ? -17.656 -10.436 37.921 1.00 66.38 323 LEU A C 1
ATOM 2694 O O . LEU A 1 323 ? -18.546 -10.395 38.761 1.00 66.38 323 LEU A O 1
ATOM 2698 N N . GLU A 1 324 ? -17.497 -11.505 37.132 1.00 73.06 324 GLU A N 1
ATOM 2699 C CA . GLU A 1 324 ? -18.367 -12.692 37.192 1.00 73.06 324 GLU A CA 1
ATOM 2700 C C . GLU A 1 324 ? -18.386 -13.341 38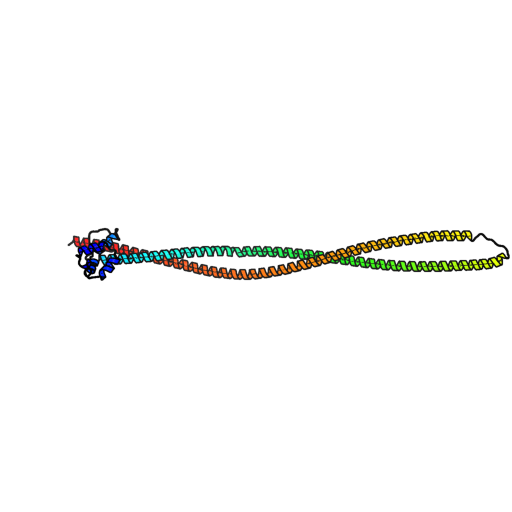.586 1.00 73.06 324 GLU A C 1
ATOM 2702 O O . GLU A 1 324 ? -19.438 -13.750 39.082 1.00 73.06 324 GLU A O 1
ATOM 2707 N N . ARG A 1 325 ? -17.224 -13.437 39.249 1.00 80.38 325 ARG A N 1
ATOM 2708 C CA . ARG A 1 325 ? -17.131 -13.972 40.618 1.00 80.38 325 ARG A CA 1
ATOM 2709 C C . ARG A 1 325 ? -17.757 -13.031 41.640 1.00 80.38 325 ARG A C 1
ATOM 2711 O O . ARG A 1 325 ? -18.373 -13.522 42.582 1.00 80.38 325 ARG A O 1
ATOM 2718 N N . GLU A 1 326 ? -17.577 -11.720 41.496 1.00 74.94 326 GLU A N 1
ATOM 2719 C CA . GLU A 1 326 ? -18.197 -10.719 42.371 1.00 74.94 326 GLU A CA 1
ATOM 2720 C C . GLU A 1 326 ? -19.724 -10.753 42.232 1.00 74.94 326 GLU A C 1
ATOM 2722 O O . GLU A 1 326 ? -20.395 -10.936 43.245 1.00 74.94 326 GLU A O 1
ATOM 2727 N N . MET A 1 327 ? -20.257 -10.746 41.004 1.00 66.94 327 MET A N 1
ATOM 2728 C CA . MET A 1 327 ? -21.686 -10.943 40.721 1.00 66.94 327 MET A CA 1
ATOM 2729 C C . MET A 1 327 ? -22.229 -12.244 41.323 1.00 66.94 327 MET A C 1
ATOM 2731 O O . MET A 1 327 ? -23.310 -12.275 41.907 1.00 66.94 327 MET A O 1
ATOM 2735 N N . LYS A 1 328 ? -21.482 -13.348 41.202 1.00 79.62 328 LYS A N 1
ATOM 2736 C CA . LYS A 1 328 ? -21.894 -14.626 41.791 1.00 79.62 328 LYS A CA 1
ATOM 2737 C C . LYS A 1 328 ? -21.971 -14.541 43.317 1.00 79.62 328 LYS A C 1
ATOM 2739 O O . LYS A 1 328 ? -22.947 -15.001 43.899 1.00 79.62 328 LYS A O 1
ATOM 2744 N N . ARG A 1 329 ? -20.977 -13.925 43.964 1.00 75.69 329 ARG A N 1
ATOM 2745 C CA . ARG A 1 329 ? -20.946 -13.747 45.425 1.00 75.69 329 ARG A CA 1
ATOM 2746 C C . ARG A 1 329 ? -22.064 -12.838 45.922 1.00 75.69 329 ARG A C 1
ATOM 2748 O O . ARG A 1 329 ? -22.653 -13.136 46.957 1.00 75.69 329 ARG A O 1
ATOM 2755 N N . THR A 1 330 ? -22.349 -11.735 45.230 1.00 66.88 330 THR A N 1
ATOM 2756 C CA . THR A 1 330 ? -23.444 -10.829 45.609 1.00 66.88 330 THR A CA 1
ATOM 2757 C C . THR A 1 330 ? -24.794 -11.516 45.444 1.00 66.88 330 THR A C 1
ATOM 2759 O O . THR A 1 330 ? -25.620 -11.437 46.353 1.00 66.88 330 THR A O 1
ATOM 2762 N N . LYS A 1 331 ? -24.980 -12.292 44.370 1.00 67.75 331 LYS A N 1
ATOM 2763 C CA . LYS A 1 331 ? -26.173 -13.123 44.174 1.00 67.75 331 LYS A CA 1
ATOM 2764 C C . LYS A 1 331 ? -26.336 -14.188 45.264 1.00 67.75 331 LYS A C 1
ATOM 2766 O O . LYS A 1 331 ? -27.404 -14.281 45.856 1.00 67.75 331 LYS A O 1
ATOM 2771 N N . GLU A 1 332 ? -25.284 -14.938 45.590 1.00 76.88 332 GLU A N 1
ATOM 2772 C CA . GLU A 1 332 ? -25.300 -15.928 46.682 1.00 76.88 332 GLU A CA 1
ATOM 2773 C C . GLU A 1 332 ? -25.591 -15.272 48.043 1.00 76.88 332 GLU A C 1
ATOM 2775 O O . GLU A 1 332 ? -26.351 -15.806 48.851 1.00 76.88 332 GLU A O 1
ATOM 2780 N N . LYS A 1 333 ? -25.022 -14.087 48.306 1.00 73.38 333 LYS A N 1
ATOM 2781 C CA . LYS A 1 333 ? -25.310 -13.308 49.518 1.00 73.38 333 LYS A CA 1
ATOM 2782 C C . LYS A 1 333 ? -26.783 -12.899 49.574 1.00 73.38 333 LYS A C 1
ATOM 2784 O O . LYS A 1 333 ? -27.404 -13.057 50.623 1.00 73.38 333 LYS A O 1
ATOM 2789 N N . HIS A 1 334 ? -27.339 -12.431 48.459 1.00 62.31 334 HIS A N 1
ATOM 2790 C CA . HIS A 1 334 ? -28.752 -12.085 48.351 1.00 62.31 334 HIS A CA 1
ATOM 2791 C C . HIS A 1 334 ? -29.652 -13.309 48.580 1.00 62.31 334 HIS A C 1
ATOM 2793 O O . HIS A 1 334 ? -30.569 -13.255 49.395 1.00 62.31 334 HIS A O 1
ATOM 2799 N N . GLU A 1 335 ? -29.348 -14.448 47.955 1.00 68.56 335 GLU A N 1
ATOM 2800 C CA . GLU A 1 335 ? -30.072 -15.707 48.170 1.00 68.56 335 GLU A CA 1
ATOM 2801 C C . GLU A 1 335 ? -30.020 -16.159 49.639 1.00 68.56 335 GLU A C 1
ATOM 2803 O O . GLU A 1 335 ? -31.038 -16.581 50.192 1.00 68.56 335 GLU A O 1
ATOM 2808 N N . MET A 1 336 ? -28.870 -16.014 50.310 1.00 74.62 336 MET A N 1
ATOM 2809 C CA . MET A 1 336 ? -28.751 -16.278 51.747 1.00 74.62 336 MET A CA 1
ATOM 2810 C C . MET A 1 336 ? -29.583 -15.313 52.597 1.00 74.62 336 MET A C 1
ATOM 2812 O O . MET A 1 336 ? -30.183 -15.744 53.581 1.00 74.62 336 MET A O 1
ATOM 2816 N N . GLU A 1 337 ? -29.619 -14.021 52.271 1.00 65.19 337 GLU A N 1
ATOM 2817 C CA . GLU A 1 337 ? -30.428 -13.031 52.993 1.00 65.19 337 GLU A CA 1
ATOM 2818 C C . GLU A 1 337 ? -31.928 -13.300 52.820 1.00 65.19 337 GLU A C 1
ATOM 2820 O O . GLU A 1 337 ? -32.657 -13.333 53.814 1.00 65.19 337 GLU A O 1
ATOM 2825 N N . VAL A 1 338 ? -32.371 -13.621 51.601 1.00 61.75 338 VAL A N 1
ATOM 2826 C CA . VAL A 1 338 ? -33.743 -14.069 51.310 1.00 61.75 338 VAL A CA 1
ATOM 2827 C C . VAL A 1 338 ? -34.062 -15.382 52.038 1.00 61.75 338 VAL A C 1
ATOM 2829 O O . VAL A 1 338 ? -35.148 -15.543 52.598 1.00 61.75 338 VAL A O 1
ATOM 2832 N N . GLY A 1 339 ? -33.117 -16.323 52.098 1.00 71.25 339 GLY A N 1
ATOM 2833 C CA . GLY A 1 339 ? -33.250 -17.562 52.869 1.00 71.25 339 GLY A CA 1
ATOM 2834 C C . GLY A 1 339 ? -33.413 -17.304 54.369 1.00 71.25 339 GLY A C 1
ATOM 2835 O O . GLY A 1 339 ? -34.325 -17.842 54.993 1.00 71.25 339 GLY A O 1
ATOM 2836 N N . ARG A 1 340 ? -32.602 -16.408 54.945 1.00 68.44 340 ARG A N 1
ATOM 2837 C CA . ARG A 1 340 ? -32.739 -15.981 56.348 1.00 68.44 340 ARG A CA 1
ATOM 2838 C C . ARG A 1 340 ? -34.083 -15.308 56.608 1.00 68.44 340 ARG A C 1
ATOM 2840 O O . ARG A 1 340 ? -34.668 -15.559 57.658 1.00 68.44 340 ARG A O 1
ATOM 2847 N N . MET A 1 341 ? -34.588 -14.494 55.678 1.00 62.22 341 MET A N 1
ATOM 2848 C CA . MET A 1 341 ? -35.940 -13.932 55.782 1.00 62.22 341 MET A CA 1
ATOM 2849 C C . MET A 1 341 ? -36.990 -15.042 55.863 1.00 62.22 341 MET A C 1
ATOM 2851 O O . MET A 1 341 ? -37.827 -15.015 56.764 1.00 62.22 341 MET A O 1
ATOM 2855 N N . LYS A 1 342 ? -36.911 -16.050 54.983 1.00 67.44 342 LYS A N 1
ATOM 2856 C CA . LYS A 1 342 ? -37.820 -17.207 55.002 1.00 67.44 342 LYS A CA 1
ATOM 2857 C C . LYS A 1 342 ? -37.722 -17.996 56.308 1.00 67.44 342 LYS A C 1
ATOM 2859 O O . LYS A 1 342 ? -38.754 -18.322 56.885 1.00 67.44 342 LYS A O 1
ATOM 2864 N N . ASP A 1 343 ? -36.520 -18.245 56.822 1.00 68.06 343 ASP A N 1
ATOM 2865 C CA . ASP A 1 343 ? -36.311 -18.953 58.092 1.00 68.06 343 ASP A CA 1
ATOM 2866 C C . ASP A 1 343 ? -36.842 -18.178 59.300 1.00 68.06 343 ASP A C 1
ATOM 2868 O O . ASP A 1 343 ? -37.431 -18.772 60.204 1.00 68.06 343 ASP A O 1
ATOM 2872 N N . ILE A 1 344 ? -36.655 -16.854 59.335 1.00 68.56 344 ILE A N 1
ATOM 2873 C CA . ILE A 1 344 ? -37.252 -15.991 60.363 1.00 68.56 344 ILE A CA 1
ATOM 2874 C C . ILE A 1 344 ? -38.779 -16.094 60.289 1.00 68.56 344 ILE A C 1
ATOM 2876 O O . ILE A 1 344 ? -39.430 -16.231 61.327 1.00 68.56 344 ILE A O 1
ATOM 2880 N N . LEU A 1 345 ? -39.342 -16.114 59.078 1.00 61.50 345 LEU A N 1
ATOM 2881 C CA . LEU A 1 345 ? -40.772 -16.317 58.849 1.00 61.50 345 LEU A CA 1
ATOM 2882 C C . LEU A 1 345 ? -41.246 -17.689 59.370 1.00 61.50 345 LEU A C 1
ATOM 2884 O O . LEU A 1 345 ? -42.235 -17.770 60.096 1.00 61.50 345 LEU A O 1
ATOM 2888 N N . ILE A 1 346 ? -40.518 -18.767 59.061 1.00 72.31 346 ILE A N 1
ATOM 2889 C CA . ILE A 1 346 ? -40.846 -20.138 59.485 1.00 72.31 346 ILE A CA 1
ATOM 2890 C C . ILE A 1 346 ? -40.722 -20.293 61.002 1.00 72.31 346 ILE A C 1
ATOM 2892 O O . ILE A 1 346 ? -41.631 -20.827 61.631 1.00 72.31 346 ILE A O 1
ATOM 2896 N N . LYS A 1 347 ? -39.633 -19.817 61.616 1.00 68.94 347 LYS A N 1
ATOM 2897 C CA . LYS A 1 347 ? -39.439 -19.875 63.076 1.00 68.94 347 LYS A CA 1
ATOM 2898 C C . LYS A 1 347 ? -40.482 -19.048 63.809 1.00 68.94 347 LYS A C 1
ATOM 2900 O O . LYS A 1 347 ? -40.991 -19.495 64.833 1.00 68.94 347 LYS A O 1
ATOM 2905 N N . SER A 1 348 ? -40.839 -17.886 63.265 1.00 60.88 348 SER A N 1
ATOM 2906 C CA . SER A 1 348 ? -41.984 -17.111 63.741 1.00 60.88 348 SER A CA 1
ATOM 2907 C C . SER A 1 348 ? -43.256 -17.968 63.715 1.00 60.88 348 SER A C 1
ATOM 2909 O O . SER A 1 348 ? -43.946 -18.072 64.726 1.00 60.88 348 SER A O 1
ATOM 2911 N N . ASN A 1 349 ? -43.509 -18.703 62.628 1.00 59.44 349 ASN A N 1
ATOM 2912 C CA . ASN A 1 349 ? -44.663 -19.603 62.517 1.00 59.44 349 ASN A CA 1
ATOM 2913 C C . ASN A 1 349 ? -44.600 -20.842 63.440 1.00 59.44 349 ASN A C 1
ATOM 2915 O O . ASN A 1 349 ? -45.627 -21.265 63.966 1.00 59.44 349 ASN A O 1
ATOM 2919 N N . GLN A 1 350 ? -43.425 -21.416 63.700 1.00 62.53 350 GLN A N 1
ATOM 2920 C CA . GLN A 1 350 ? -43.262 -22.538 64.638 1.00 62.53 350 GLN A CA 1
ATOM 2921 C C . GLN A 1 350 ? -43.422 -22.106 66.100 1.00 62.53 350 GLN A C 1
ATOM 2923 O O . GLN A 1 350 ? -44.057 -22.809 66.887 1.00 62.53 350 GLN A O 1
ATOM 2928 N N . LEU A 1 351 ? -42.889 -20.936 66.468 1.00 64.12 351 LEU A N 1
ATOM 2929 C CA . LEU A 1 351 ? -43.119 -20.336 67.784 1.00 64.12 351 LEU A CA 1
ATOM 2930 C C . LEU A 1 351 ? -44.610 -20.046 67.998 1.00 64.12 351 LEU A C 1
ATOM 2932 O O . LEU A 1 351 ? -45.116 -20.298 69.092 1.00 64.12 351 LEU A O 1
ATOM 2936 N N . LYS A 1 352 ? -45.332 -19.626 66.946 1.00 51.00 352 LYS A N 1
ATOM 2937 C CA . LYS A 1 352 ? -46.803 -19.558 66.971 1.00 51.00 352 LYS A CA 1
ATOM 2938 C C . LYS A 1 352 ? -47.420 -20.933 67.279 1.00 51.00 352 LYS A C 1
ATOM 2940 O O . LYS A 1 352 ? -48.211 -21.034 68.208 1.00 51.00 352 LYS A O 1
ATOM 2945 N N . ALA A 1 353 ? -47.020 -22.002 66.583 1.00 61.09 353 ALA A N 1
ATOM 2946 C CA . ALA A 1 353 ? -47.541 -23.363 66.804 1.00 61.09 353 ALA A CA 1
ATOM 2947 C C . ALA A 1 353 ? -47.308 -23.902 68.233 1.00 61.09 353 ALA A C 1
ATOM 2949 O O . ALA A 1 353 ? -48.193 -24.519 68.828 1.00 61.09 353 ALA A O 1
ATOM 2950 N N . LEU A 1 354 ? -46.128 -23.658 68.809 1.00 63.72 354 LEU A N 1
ATOM 2951 C CA . LEU A 1 354 ? -45.813 -24.057 70.186 1.00 63.72 354 LEU A CA 1
ATOM 2952 C C . LEU A 1 354 ? -46.611 -23.255 71.218 1.00 63.72 354 LEU A C 1
ATOM 2954 O O . LEU A 1 354 ? -47.091 -23.833 72.192 1.00 63.72 354 LEU A O 1
ATOM 2958 N N . SER A 1 355 ? -46.799 -21.956 70.977 1.00 53.28 355 SER A N 1
ATOM 2959 C CA . SER A 1 355 ? -47.667 -21.101 71.793 1.00 53.28 355 SER A CA 1
ATOM 2960 C C . SER A 1 355 ? -49.099 -21.650 71.857 1.00 53.28 355 SER A C 1
ATOM 2962 O O . SER A 1 355 ? -49.649 -21.790 72.951 1.00 53.28 355 SER A O 1
ATOM 2964 N N . TYR A 1 356 ? -49.672 -22.070 70.720 1.00 50.50 356 TYR A N 1
ATOM 2965 C CA . TYR A 1 356 ? -51.005 -22.690 70.676 1.00 50.50 356 TYR A CA 1
ATOM 2966 C C . TYR A 1 356 ? -51.099 -23.969 71.517 1.00 50.50 356 TYR A C 1
ATOM 2968 O O . TYR A 1 356 ? -52.052 -24.143 72.272 1.00 50.50 356 TYR A O 1
ATOM 2976 N N . ASN A 1 357 ? -50.098 -24.849 71.441 1.00 59.25 357 ASN A N 1
ATOM 2977 C CA . ASN A 1 357 ? -50.092 -26.101 72.205 1.00 59.25 357 ASN A CA 1
ATOM 2978 C C . ASN A 1 357 ? -49.974 -25.898 73.720 1.00 59.25 357 ASN A C 1
ATOM 2980 O O . ASN A 1 357 ? -50.436 -26.744 74.485 1.00 59.25 357 ASN A O 1
ATOM 2984 N N . ILE A 1 358 ? -49.334 -24.813 74.157 1.00 59.34 358 ILE A N 1
ATOM 2985 C CA . ILE A 1 358 ? -49.230 -24.464 75.576 1.00 59.34 358 ILE A CA 1
ATOM 2986 C C . ILE A 1 358 ? -50.551 -23.860 76.062 1.00 59.34 358 ILE A C 1
ATOM 2988 O O . ILE A 1 358 ? -51.033 -24.257 77.118 1.00 59.34 358 ILE A O 1
ATOM 2992 N N . MET A 1 359 ? -51.173 -22.969 75.280 1.00 47.97 359 MET A N 1
ATOM 2993 C CA . MET A 1 359 ? -52.462 -22.360 75.640 1.00 47.97 359 MET A CA 1
ATOM 2994 C C . MET A 1 359 ? -53.635 -23.343 75.608 1.00 47.97 359 MET A C 1
ATOM 2996 O O . MET A 1 359 ? -54.549 -23.200 76.400 1.00 47.97 359 MET A O 1
ATOM 3000 N N . ALA A 1 360 ? -53.613 -24.362 74.747 1.00 54.31 360 ALA A N 1
ATOM 3001 C CA . ALA A 1 360 ? -54.649 -25.400 74.730 1.00 54.31 360 ALA A CA 1
ATOM 3002 C C . ALA A 1 360 ? -54.543 -26.405 75.898 1.00 54.31 360 ALA A C 1
ATOM 3004 O O . ALA A 1 360 ? -55.430 -27.238 76.075 1.00 54.31 360 ALA A O 1
ATOM 3005 N N . LYS A 1 361 ? -53.436 -26.381 76.651 1.00 55.19 361 LYS A N 1
ATOM 3006 C CA . LYS A 1 361 ? -53.161 -27.286 77.780 1.00 55.19 361 LYS A CA 1
ATOM 3007 C C . LYS A 1 361 ? -53.220 -26.603 79.150 1.00 55.19 361 LYS A C 1
ATOM 3009 O O . LYS A 1 361 ? -53.129 -27.309 80.154 1.00 55.19 361 LYS A O 1
ATOM 3014 N N . ALA A 1 362 ? -53.317 -25.278 79.182 1.00 46.16 362 ALA A N 1
ATOM 3015 C CA . ALA A 1 362 ? -53.555 -24.472 80.378 1.00 46.16 362 ALA A CA 1
ATOM 3016 C C . ALA A 1 362 ? -55.046 -24.141 80.465 1.00 46.16 362 ALA A C 1
ATOM 3018 O O . ALA A 1 362 ? -55.554 -24.083 81.607 1.00 46.16 362 ALA A O 1
#

Secondary structure (DSSP, 8-state):
--SGGGS-HHHHHHHHHTS-HHHHHHHHTT-HHHHHHTT-HHHHHHHHHHH-TTS---S-PPPSS-HHHHHHHHHHHHHHHHHHHHHHHHHHHHHHHHHHHHHHHHHHHHHHHTHHHHHHHHHHHHHHHHHHHHHHHHHHHHHHHHHHHHHHHHHHHHHHHHHHHHHHHHHHHHHHHHHHHHHHHHHHHHHHHHHHHHHHHHHHHHHHTT-----SHHHHHHHHHHHHHHHHHHHHHHHHHHHHHHHHHHHHHHHHHHHHHHHHHHHHHHHHHHHHHHHHHHHHHHHHHHHHHHHHHHHHHHHHHHHHHHHHHHHHHHHHHHHHHHHHHHHHHHHHHHHHHHHHHHHHHHHHHHHHHHHTT-

Radius of gyration: 69.43 Å; chains: 1; bounding box: 129×53×189 Å

pLDDT: mean 72.39, std 10.79, range [39.66, 91.75]

InterPro domains:
  IPR001810 F-box domain [PF12937] (4-49)
  IPR001810 F-box domain [PS50181] (1-47)
  IPR001810 F-box domain [SM00256] (7-47)
  IPR036047 F-box-like domain superfamily [SSF81383] (2-76)

Sequence (362 aa):
MCTIAALPEEILLDIFLCLDTPDIIKAQSVNQSFNRVASDDRLWRELLLRRYSELSDADDRPKTSIWKKIYSVMNRMESSIESALEEVSNLEQQLEHAKGLLDRSNQTIRVLENLPDMLERERDLIERELRESQQSKEFLQTALRSQERHLEVQQIHWQQMEEKLVKTTVRLQQLEASLNEANTREEDQTVQMRNLKQENREMRKELSELRGVVYSEQFQTNKIARENDRKERVIVKLDANLAEKTRELENTRELMERTVREERSKRTQLERNMMTLNQQLEENTDRFNRQSHSMGQRQQTLEKLIKDESQVNGELKKELKRLEREMKRTKEKHEMEVGRMKDILIKSNQLKALSYNIMAKA

Organism: NCBI:txid1890364

Foldseek 3Di:
DPPLLPDDLVVLLVVLLVDDPVVLVVQLPVDDSSVVSSQDLVSLVSNCCVVCVVPDPPPDDDPGRCSVVVSVVVVVVVVVVVVLVVVLVVLVVVLVVLVVVLVVLVVVVVVLVCVVVVVVVVVVVLVVVLVVLVVVLVVLVVVLVVLVVVLVVLVVVVVVVVVVVVVVVVVVVVVVVVVVVVVVVVVVVVVVVVVVVVVVVVVVVVCVVVPDDPDDPVVVVVVVVVVVVVVVVVVVVVVVVVVVVVVVVVVVVVVSVVVSVVSVVVSVVSVVVSVVSVVVSVVSVVVVVVVVVVVVVVVVVSVVVVVVSVVVSVVSVVVSVVSVVVSVVSVVVVVVSVVVVVVVVVVVVVVVVVVVVVVVVD